Protein AF-0000000082827577 (afdb_homodimer)

Secondary structure (DSSP, 8-state):
---EEEEEEEEEEE-TTSPBP---S-EEEEEEESS-HHHHHHHHHHHTSS-HHHHHHHHHHHHHHHHHHHHTTTSHHHHTTHHHHHHHHHHHHHHHHHH--/---EEEEEEEEEEE-TTSPBP---S-EEEEEEESS-HHHHHHHHHHHTSS-HHHHHHHHHHHHHHHHHHHHTTTSHHHHTTHHHHHHHHHHHHHHHHHH--

Structure (mmCIF, N/CA/C/O backbone):
data_AF-0000000082827577-model_v1
#
loop_
_entity.id
_entity.type
_entity.pdbx_description
1 polymer 'Uncharacterized protein'
#
loop_
_atom_site.group_PDB
_atom_site.id
_atom_site.type_symbol
_atom_site.label_atom_id
_atom_site.label_alt_id
_atom_site.label_comp_id
_atom_site.label_asym_id
_atom_site.label_entity_id
_atom_site.label_seq_id
_atom_site.pdbx_PDB_ins_code
_atom_site.Cartn_x
_atom_site.Cartn_y
_atom_site.Cartn_z
_atom_site.occupancy
_atom_site.B_iso_or_equiv
_atom_site.auth_seq_id
_atom_site.auth_comp_id
_atom_site.auth_asym_id
_atom_site.auth_atom_id
_atom_site.pdbx_PDB_model_num
ATOM 1 N N . MET A 1 1 ? -17.953 -10.852 -2.082 1 63.84 1 MET A N 1
ATOM 2 C CA . MET A 1 1 ? -16.859 -11.734 -2.498 1 63.84 1 MET A CA 1
ATOM 3 C C . MET A 1 1 ? -16 -12.125 -1.308 1 63.84 1 MET A C 1
ATOM 5 O O . MET A 1 1 ? -15.906 -11.383 -0.329 1 63.84 1 MET A O 1
ATOM 9 N N . LYS A 1 2 ? -15.516 -13.422 -1.347 1 89.12 2 LYS A N 1
ATOM 10 C CA . LYS A 1 2 ? -14.688 -13.938 -0.259 1 89.12 2 LYS A CA 1
ATOM 11 C C . LYS A 1 2 ? -13.305 -13.289 -0.262 1 89.12 2 LYS A C 1
ATOM 13 O O . LYS A 1 2 ? -12.734 -13.039 -1.326 1 89.12 2 LYS A O 1
ATOM 18 N N . GLN A 1 3 ? -12.836 -12.867 0.85 1 96.5 3 GLN A N 1
ATOM 19 C CA . GLN A 1 3 ? -11.555 -12.172 0.931 1 96.5 3 GLN A CA 1
ATOM 20 C C . GLN A 1 3 ? -10.609 -12.867 1.899 1 96.5 3 GLN A C 1
ATOM 22 O O . GLN A 1 3 ? -11.047 -13.461 2.893 1 96.5 3 GLN A O 1
ATOM 27 N N . HIS A 1 4 ? -9.266 -12.867 1.489 1 98.56 4 HIS A N 1
ATOM 28 C CA . HIS A 1 4 ? -8.242 -13.07 2.51 1 98.56 4 HIS A CA 1
ATOM 29 C C . HIS A 1 4 ? -8.25 -11.945 3.539 1 98.56 4 HIS A C 1
ATOM 31 O O . HIS A 1 4 ? -8.547 -10.797 3.203 1 98.56 4 HIS A O 1
ATOM 37 N N . GLN A 1 5 ? -7.938 -12.281 4.766 1 98.69 5 GLN A N 1
ATOM 38 C CA . GLN A 1 5 ? -7.887 -11.289 5.84 1 98.69 5 GLN A CA 1
ATOM 39 C C . GLN A 1 5 ? -6.465 -11.117 6.359 1 98.69 5 GLN A C 1
ATOM 41 O O . GLN A 1 5 ? -5.723 -12.094 6.496 1 98.69 5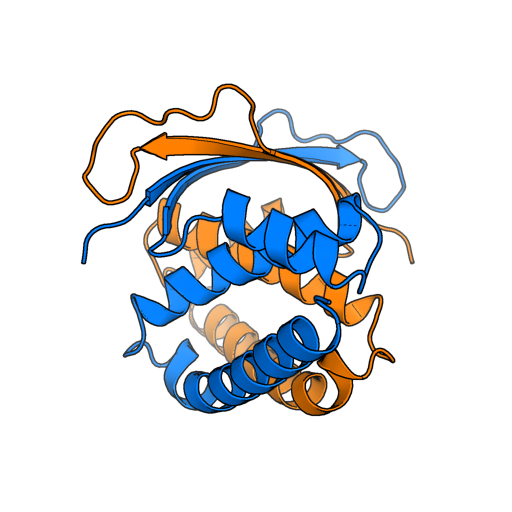 GLN A O 1
ATOM 46 N N . TYR A 1 6 ? -6.16 -9.852 6.664 1 98.88 6 TYR A N 1
ATOM 47 C CA . TYR A 1 6 ? -4.797 -9.531 7.07 1 98.88 6 TYR A CA 1
ATOM 48 C C . TYR A 1 6 ? -4.793 -8.578 8.266 1 98.88 6 TYR A C 1
ATOM 50 O O . TYR A 1 6 ? -5.727 -7.789 8.438 1 98.88 6 TYR A O 1
ATOM 58 N N . HIS A 1 7 ? -3.779 -8.688 9.07 1 98.88 7 HIS A N 1
ATOM 59 C CA . HIS A 1 7 ? -3.373 -7.668 10.031 1 98.88 7 HIS A CA 1
ATOM 60 C C . HIS A 1 7 ? -2.072 -6.996 9.602 1 98.88 7 HIS A C 1
ATOM 62 O O . HIS A 1 7 ? -1.068 -7.672 9.367 1 98.88 7 HIS A O 1
ATOM 68 N N . VAL A 1 8 ? -2.076 -5.672 9.461 1 98.94 8 VAL A N 1
ATOM 69 C CA . VAL A 1 8 ? -0.921 -4.922 8.984 1 98.94 8 VAL A CA 1
ATOM 70 C C . VAL A 1 8 ? -0.433 -3.967 10.07 1 98.94 8 VAL A C 1
ATOM 72 O O . VAL A 1 8 ? -1.238 -3.312 10.734 1 98.94 8 VAL A O 1
ATOM 75 N N . THR A 1 9 ? 0.839 -3.92 10.242 1 98.88 9 THR A N 1
ATOM 76 C CA . THR A 1 9 ? 1.444 -2.957 11.156 1 98.88 9 THR A CA 1
ATOM 77 C C . THR A 1 9 ? 2.543 -2.164 10.461 1 98.88 9 THR A C 1
ATOM 79 O O . THR A 1 9 ? 3.299 -2.715 9.656 1 98.88 9 THR A O 1
ATOM 82 N N . VAL A 1 10 ? 2.557 -0.891 10.742 1 98.94 10 VAL A N 1
ATOM 83 C CA . VAL A 1 10 ? 3.59 0.011 10.25 1 98.94 10 VAL A CA 1
ATOM 84 C C . VAL A 1 10 ? 4.266 0.716 11.422 1 98.94 10 VAL A C 1
ATOM 86 O O . VAL A 1 10 ? 3.615 1.442 12.18 1 98.94 10 VAL A O 1
ATOM 89 N N . GLN A 1 11 ? 5.527 0.465 11.531 1 98.88 11 GLN A N 1
ATOM 90 C CA . GLN A 1 11 ? 6.312 1.124 12.57 1 98.88 11 GLN A CA 1
ATOM 91 C C . GLN A 1 11 ? 7.195 2.219 11.984 1 98.88 11 GLN A C 1
ATOM 93 O O . GLN A 1 11 ? 7.992 1.963 11.078 1 98.88 11 GLN A O 1
ATOM 98 N N . HIS A 1 12 ? 6.98 3.406 12.484 1 98.88 12 HIS A N 1
ATOM 99 C CA . HIS A 1 12 ? 7.875 4.508 12.133 1 98.88 12 HIS A CA 1
ATOM 100 C C . HIS A 1 12 ? 9.203 4.395 12.875 1 98.88 12 HIS A C 1
ATOM 102 O O . HIS A 1 12 ? 9.227 4.352 14.109 1 98.88 12 HIS A O 1
ATOM 108 N N . LEU A 1 13 ? 10.289 4.328 12.18 1 98.62 13 LEU A N 1
ATOM 109 C CA . LEU A 1 13 ? 11.586 4.066 12.805 1 98.62 13 LEU A CA 1
ATOM 110 C C . LEU A 1 13 ? 12.406 5.344 12.906 1 98.62 13 LEU A C 1
ATOM 112 O O . LEU A 1 13 ? 12.977 5.633 13.969 1 98.62 13 LEU A O 1
ATOM 116 N N . LYS A 1 14 ? 12.531 6.062 11.781 1 98.44 14 LYS A N 1
ATOM 117 C CA . LYS A 1 14 ? 13.312 7.297 11.711 1 98.44 14 LYS A CA 1
ATOM 118 C C . LYS A 1 14 ? 12.57 8.367 10.914 1 98.44 14 LYS A C 1
ATOM 120 O O . LYS A 1 14 ? 11.836 8.055 9.977 1 98.44 14 LYS A O 1
ATOM 125 N N . ASP A 1 15 ? 12.844 9.617 11.281 1 97.94 15 ASP A N 1
ATOM 126 C CA . ASP A 1 15 ? 12.242 10.703 10.516 1 97.94 15 ASP A CA 1
ATOM 127 C C . ASP A 1 15 ? 13.117 11.078 9.312 1 97.94 15 ASP A C 1
ATOM 129 O O . ASP A 1 15 ? 14.117 10.414 9.039 1 97.94 15 ASP A O 1
ATOM 133 N N . ALA A 1 16 ? 12.703 12.023 8.586 1 95.75 16 ALA A N 1
ATOM 134 C CA . ALA A 1 16 ? 13.359 12.383 7.324 1 95.75 16 ALA A CA 1
ATOM 135 C C . ALA A 1 16 ? 14.789 12.859 7.566 1 95.75 16 ALA A C 1
ATOM 137 O O . ALA A 1 16 ? 15.609 12.859 6.645 1 95.75 16 ALA A O 1
ATOM 138 N N . LYS A 1 17 ? 15.094 13.273 8.781 1 96.19 17 LYS A N 1
ATOM 139 C CA . LYS A 1 17 ? 16.438 13.734 9.117 1 96.19 17 LYS A CA 1
ATOM 140 C C . LYS A 1 17 ? 17.312 12.578 9.617 1 96.19 17 LYS A C 1
ATOM 142 O O . LYS A 1 17 ? 18.469 12.781 9.977 1 96.19 17 LYS A O 1
ATOM 147 N N . GLY A 1 18 ? 16.719 11.469 9.664 1 95.69 18 GLY A N 1
ATOM 148 C CA . GLY A 1 18 ? 17.469 10.312 10.125 1 95.69 18 GLY A CA 1
ATOM 149 C C . GLY A 1 18 ? 17.438 10.133 11.633 1 95.69 18 GLY A C 1
ATOM 150 O O . GLY A 1 18 ? 18.125 9.266 12.172 1 95.69 18 GLY A O 1
ATOM 151 N N . GLU A 1 19 ? 16.719 10.945 12.219 1 97.69 19 GLU A N 1
ATOM 152 C CA . GLU A 1 19 ? 16.609 10.852 13.672 1 97.69 19 GLU A CA 1
ATOM 153 C C . GLU A 1 19 ? 15.578 9.789 14.07 1 97.69 19 GLU A C 1
ATOM 155 O O . GLU A 1 19 ? 14.617 9.547 13.344 1 97.69 19 GLU A O 1
ATOM 160 N N . VAL A 1 20 ? 15.812 9.273 15.281 1 97.5 20 VAL A N 1
ATOM 161 C CA . VAL A 1 20 ? 14.922 8.242 15.797 1 97.5 20 VAL A CA 1
ATOM 162 C C . VAL A 1 20 ? 13.492 8.789 15.875 1 97.5 20 VAL A C 1
ATOM 164 O O . VAL A 1 20 ? 13.281 9.93 16.281 1 97.5 20 VAL A O 1
ATOM 167 N N . SER A 1 21 ? 12.602 7.922 15.609 1 98.12 21 SER A N 1
ATOM 168 C CA . SER A 1 21 ? 11.188 8.281 15.578 1 98.12 21 SER A CA 1
ATOM 169 C C . SER A 1 21 ? 10.703 8.758 16.938 1 98.12 21 SER A C 1
ATOM 171 O O . SER A 1 21 ? 11.086 8.188 17.969 1 98.12 21 SER A O 1
ATOM 173 N N . THR A 1 22 ? 9.789 9.648 16.875 1 97 22 THR A N 1
ATOM 174 C CA . THR A 1 22 ? 9.148 10.086 18.109 1 97 22 THR A CA 1
ATOM 175 C C . THR A 1 22 ? 7.801 9.391 18.297 1 97 22 THR A C 1
ATOM 177 O O . THR A 1 22 ? 7.16 9.531 19.344 1 97 22 THR A O 1
ATOM 180 N N . TYR A 1 23 ? 7.324 8.734 17.281 1 97.94 23 TYR A N 1
ATOM 181 C CA . TYR A 1 23 ? 6.09 7.973 17.422 1 97.94 23 TYR A CA 1
ATOM 182 C C . TYR A 1 23 ? 6.266 6.84 18.422 1 97.94 23 TYR A C 1
ATOM 184 O O . TYR A 1 23 ? 7.242 6.09 18.359 1 97.94 23 TYR A O 1
ATOM 192 N N . THR A 1 24 ? 5.328 6.656 19.266 1 96.12 24 THR A N 1
ATOM 193 C CA . THR A 1 24 ? 5.418 5.629 20.297 1 96.12 24 THR A CA 1
ATOM 194 C C . THR A 1 24 ? 4.555 4.422 19.938 1 96.12 24 THR A C 1
ATOM 196 O O . THR A 1 24 ? 4.758 3.326 20.453 1 96.12 24 THR A O 1
ATOM 199 N N . GLU A 1 25 ? 3.529 4.68 19.094 1 97.31 25 GLU A N 1
ATOM 200 C CA . GLU A 1 25 ? 2.633 3.602 18.688 1 97.31 25 GLU A CA 1
ATOM 201 C C . GLU A 1 25 ? 2.811 3.266 17.203 1 97.31 25 GLU A C 1
ATOM 203 O O . GLU A 1 25 ? 3.215 4.121 16.422 1 97.31 25 GLU A O 1
ATOM 208 N N . ARG A 1 26 ? 2.566 2.074 16.984 1 98.19 26 ARG A N 1
ATOM 209 C CA . ARG A 1 26 ? 2.52 1.656 15.586 1 98.19 26 ARG A CA 1
ATOM 210 C C . ARG A 1 26 ? 1.157 1.952 14.969 1 98.19 26 ARG A C 1
ATOM 212 O O . ARG A 1 26 ? 0.146 1.989 15.672 1 98.19 26 ARG A O 1
ATOM 219 N N . LEU A 1 27 ? 1.226 2.195 13.68 1 98.69 27 LEU A N 1
ATOM 220 C CA . LEU A 1 27 ? -0.014 2.129 12.914 1 98.69 27 LEU A CA 1
ATOM 221 C C . LEU A 1 27 ? -0.427 0.681 12.68 1 98.69 27 LEU A C 1
ATOM 223 O O . LEU A 1 27 ? 0.398 -0.148 12.289 1 98.69 27 LEU A O 1
ATOM 227 N N . GLU A 1 28 ? -1.596 0.316 12.938 1 98.69 28 GLU A N 1
ATOM 228 C CA . GLU A 1 28 ? -2.076 -1.051 12.758 1 98.69 28 GLU A CA 1
ATOM 229 C C . GLU A 1 28 ? -3.514 -1.069 12.25 1 98.69 28 GLU A C 1
ATOM 231 O O . GLU A 1 28 ? -4.324 -0.223 12.633 1 98.69 28 GLU A O 1
ATOM 236 N N . PHE A 1 29 ? -3.848 -2.008 11.414 1 98.94 29 PHE A N 1
ATOM 237 C CA . PHE A 1 29 ? -5.207 -2.127 10.906 1 98.94 29 PHE A CA 1
ATOM 238 C C . PHE A 1 29 ? -5.453 -3.521 10.336 1 98.94 29 PHE A C 1
ATOM 240 O O . PHE A 1 29 ? -4.508 -4.262 10.07 1 98.94 29 PHE A O 1
ATOM 247 N N . TYR A 1 30 ? -6.711 -3.85 10.266 1 98.81 30 TYR A N 1
ATOM 248 C CA . TYR A 1 30 ? -7.176 -5.066 9.609 1 98.81 30 TYR A CA 1
ATOM 249 C C . TYR A 1 30 ? -7.762 -4.75 8.234 1 98.81 30 TYR A C 1
ATOM 251 O O . TYR A 1 30 ? -8.438 -3.736 8.055 1 98.81 30 TYR A O 1
ATOM 259 N N . THR A 1 31 ? -7.488 -5.668 7.312 1 98.69 31 THR A N 1
ATOM 260 C CA . THR A 1 31 ? -7.973 -5.406 5.961 1 98.69 31 THR A CA 1
ATOM 261 C C . THR A 1 31 ? -8.195 -6.711 5.203 1 98.69 31 THR A C 1
ATOM 263 O O . THR A 1 31 ? -7.645 -7.75 5.57 1 98.69 31 THR A O 1
ATOM 266 N N . GLY A 1 32 ? -9.047 -6.617 4.23 1 98.19 32 GLY A N 1
ATOM 267 C CA . GLY A 1 32 ? -9.289 -7.738 3.34 1 98.19 32 GLY A CA 1
ATOM 268 C C . GLY A 1 32 ? -8.766 -7.512 1.936 1 98.19 32 GLY A C 1
ATOM 269 O O . GLY A 1 32 ? -8.555 -6.367 1.523 1 98.19 32 GLY A O 1
ATOM 270 N N . ASN A 1 33 ? -8.508 -8.609 1.276 1 98.5 33 ASN A N 1
ATOM 271 C CA . ASN A 1 33 ? -8.102 -8.578 -0.126 1 98.5 33 ASN A CA 1
ATOM 272 C C . ASN A 1 33 ? -8.547 -9.836 -0.865 1 98.5 33 ASN A C 1
ATOM 274 O O .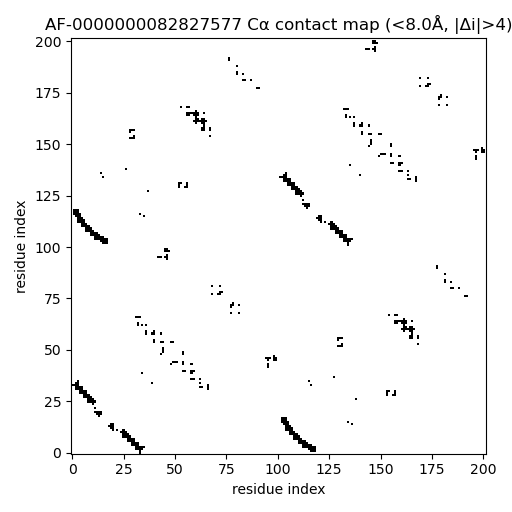 ASN A 1 33 ? -8.414 -10.953 -0.347 1 98.5 33 ASN A O 1
ATOM 278 N N . HIS A 1 34 ? -8.945 -9.648 -2.059 1 97.19 34 HIS A N 1
ATOM 279 C CA . HIS A 1 34 ? -9.375 -10.789 -2.861 1 97.19 34 HIS A CA 1
ATOM 280 C C . HIS A 1 34 ? -8.188 -11.633 -3.301 1 97.19 34 HIS A C 1
ATOM 282 O O . HIS A 1 34 ? -8.328 -12.844 -3.52 1 97.19 34 HIS A O 1
ATOM 288 N N . ASP A 1 35 ? -7.117 -11 -3.465 1 97.56 35 ASP A N 1
ATOM 289 C CA . ASP A 1 35 ? -5.891 -11.719 -3.809 1 97.56 35 ASP A CA 1
ATOM 290 C C . ASP A 1 35 ? -5.129 -12.133 -2.553 1 97.56 35 ASP A C 1
ATOM 292 O O . ASP A 1 35 ? -5.27 -11.508 -1.498 1 97.56 35 ASP A O 1
ATOM 296 N N . ASP A 1 36 ? -4.453 -13.281 -2.723 1 98.44 36 ASP A N 1
ATOM 297 C CA . ASP A 1 36 ? -3.445 -13.625 -1.725 1 98.44 36 ASP A CA 1
ATOM 298 C C . ASP A 1 36 ? -2.199 -12.758 -1.876 1 98.44 36 ASP A C 1
ATOM 300 O O . ASP A 1 36 ? -1.377 -12.992 -2.766 1 9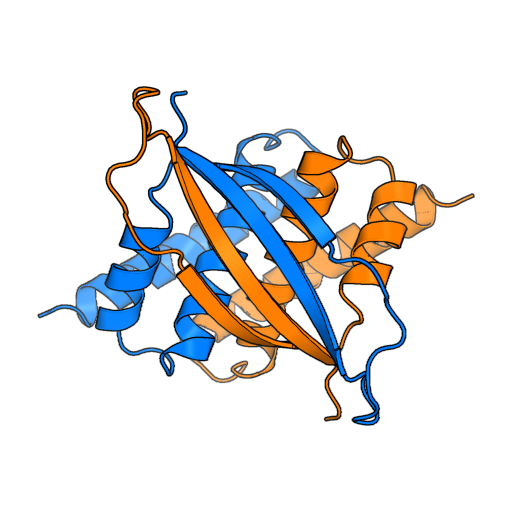8.44 36 ASP A O 1
ATOM 304 N N . ILE A 1 37 ? -2.012 -11.812 -0.982 1 98.75 37 ILE A N 1
ATOM 305 C CA . ILE A 1 37 ? -0.936 -10.836 -1.098 1 98.75 37 ILE A CA 1
ATOM 306 C C . ILE A 1 37 ? 0.414 -11.547 -1.056 1 98.75 37 ILE A C 1
ATOM 308 O O . ILE A 1 37 ? 1.354 -11.148 -1.747 1 98.75 37 ILE A O 1
ATOM 312 N N . PHE A 1 38 ? 0.561 -12.57 -0.275 1 98.75 38 PHE A N 1
ATOM 313 C CA . PHE A 1 38 ? 1.811 -13.312 -0.183 1 98.75 38 PHE A CA 1
ATOM 314 C C . PHE A 1 38 ? 2.164 -13.945 -1.524 1 98.75 38 PHE A C 1
ATOM 316 O O . PHE A 1 38 ? 3.324 -13.914 -1.944 1 98.75 38 PHE A O 1
ATOM 323 N N . GLU A 1 39 ? 1.177 -14.508 -2.154 1 98.06 39 GLU A N 1
ATOM 324 C CA . GLU A 1 39 ? 1.416 -15.094 -3.471 1 98.06 39 GLU A CA 1
ATOM 325 C C . GLU A 1 39 ? 1.783 -14.023 -4.492 1 98.06 39 GLU A C 1
ATOM 327 O O . GLU A 1 39 ? 2.619 -14.25 -5.367 1 98.06 39 GLU A O 1
ATOM 332 N N . ILE A 1 40 ? 1.106 -12.867 -4.387 1 98.31 40 ILE A N 1
ATOM 333 C CA . ILE A 1 40 ? 1.394 -11.766 -5.297 1 98.31 40 ILE A CA 1
ATOM 334 C C . ILE A 1 40 ? 2.844 -11.32 -5.125 1 98.31 40 ILE A C 1
ATOM 336 O O . ILE A 1 40 ? 3.541 -11.055 -6.105 1 98.31 40 ILE A O 1
ATOM 340 N N . VAL A 1 41 ? 3.312 -11.234 -3.877 1 98.56 41 VAL A N 1
ATOM 341 C CA . VAL A 1 41 ? 4.695 -10.852 -3.607 1 98.56 41 VAL A CA 1
ATOM 342 C C . VAL A 1 41 ? 5.645 -11.844 -4.27 1 98.56 41 VAL A C 1
ATOM 344 O O . VAL A 1 41 ? 6.605 -11.445 -4.934 1 98.56 41 VAL A O 1
ATOM 347 N N . GLU A 1 42 ? 5.363 -13.148 -4.125 1 97.38 42 GLU A N 1
ATOM 348 C CA . GLU A 1 42 ? 6.227 -14.172 -4.707 1 97.38 42 GLU A CA 1
ATOM 349 C C . GLU A 1 42 ? 6.242 -14.086 -6.23 1 97.38 42 GLU A C 1
ATOM 351 O O . GLU A 1 42 ? 7.293 -14.219 -6.855 1 97.38 42 GLU A O 1
ATOM 356 N N . LYS A 1 43 ? 5.102 -13.883 -6.793 1 97.06 43 LYS A N 1
ATOM 357 C CA . LYS A 1 43 ? 5.008 -13.742 -8.242 1 97.06 43 LYS A CA 1
ATOM 358 C C . LYS A 1 43 ? 5.836 -12.555 -8.734 1 97.06 43 LYS A C 1
ATOM 360 O O . LYS A 1 43 ? 6.547 -12.664 -9.734 1 97.06 43 LYS A O 1
ATOM 365 N N . LEU A 1 44 ? 5.789 -11.469 -8.047 1 97.56 44 LEU A N 1
ATOM 366 C CA . LEU A 1 44 ? 6.5 -10.273 -8.477 1 97.56 44 LEU A CA 1
ATOM 367 C C . LEU A 1 44 ? 7.996 -10.398 -8.203 1 97.56 44 LEU A C 1
ATOM 369 O O . LEU A 1 44 ? 8.812 -9.844 -8.938 1 97.56 44 LEU A O 1
ATOM 373 N N . LYS A 1 45 ? 8.312 -11.141 -7.141 1 96.81 45 LYS A N 1
ATOM 374 C CA . LYS A 1 45 ? 9.727 -11.43 -6.906 1 96.81 45 LYS A CA 1
ATOM 375 C C . LYS A 1 45 ? 10.336 -12.18 -8.086 1 96.81 45 LYS A C 1
ATOM 377 O O . LYS A 1 45 ? 11.477 -11.914 -8.477 1 96.81 45 LYS A O 1
ATOM 382 N N . ASN A 1 46 ? 9.586 -13.023 -8.625 1 95.12 46 ASN A N 1
ATOM 383 C CA . ASN A 1 46 ? 10.07 -13.836 -9.734 1 95.12 46 ASN A CA 1
ATOM 384 C C . ASN A 1 46 ? 10.258 -13.016 -11 1 95.12 46 ASN A C 1
ATOM 386 O O . ASN A 1 46 ? 11.07 -13.352 -11.859 1 95.12 46 ASN A O 1
ATOM 390 N N . ALA A 1 47 ? 9.523 -11.922 -11.117 1 94.06 47 ALA A N 1
ATOM 391 C CA . ALA A 1 47 ? 9.641 -11.031 -12.273 1 94.06 47 ALA A CA 1
ATOM 392 C C . ALA A 1 47 ? 10.914 -10.195 -12.188 1 94.06 47 ALA A C 1
ATOM 394 O O . ALA A 1 47 ? 11.352 -9.609 -13.188 1 94.06 47 ALA A O 1
ATOM 395 N N . GLU A 1 48 ? 11.5 -10.008 -11.023 1 94.31 48 GLU A N 1
ATOM 396 C CA . GLU A 1 48 ? 12.805 -9.391 -10.773 1 94.31 48 GLU A CA 1
ATOM 397 C C . GLU A 1 48 ? 12.836 -7.949 -11.266 1 94.31 48 GLU A C 1
ATOM 399 O O . GLU A 1 48 ? 13.828 -7.516 -11.859 1 94.31 48 GLU A O 1
ATOM 404 N N . PHE A 1 49 ? 11.734 -7.285 -11.023 1 94.75 49 PHE A N 1
ATOM 405 C CA . PHE A 1 49 ? 11.703 -5.859 -11.328 1 94.75 49 PHE A CA 1
ATOM 406 C C . PHE A 1 49 ? 12.578 -5.074 -10.367 1 94.75 49 PHE A C 1
ATOM 408 O O . PHE A 1 49 ? 13.25 -4.121 -10.758 1 94.75 49 PHE A O 1
ATOM 415 N N . PHE A 1 50 ? 12.469 -5.48 -9.109 1 97 50 PHE A N 1
ATOM 416 C CA . PHE A 1 50 ? 13.117 -4.75 -8.023 1 97 50 PHE A CA 1
ATOM 417 C C . PHE A 1 50 ? 13.781 -5.707 -7.039 1 97 50 PHE A C 1
ATOM 419 O O . PHE A 1 50 ? 13.609 -6.926 -7.145 1 97 50 PHE A O 1
ATOM 426 N N . ASP A 1 51 ? 14.586 -5.117 -6.145 1 97.62 51 ASP A N 1
ATOM 427 C CA . ASP A 1 51 ? 15.133 -5.953 -5.082 1 97.62 51 ASP A CA 1
ATOM 428 C C . ASP A 1 51 ? 14.039 -6.445 -4.145 1 97.62 51 ASP A C 1
ATOM 430 O O . ASP A 1 51 ? 12.883 -6.016 -4.246 1 97.62 51 ASP A O 1
ATOM 434 N N . ASP A 1 52 ? 14.344 -7.27 -3.236 1 98.19 52 ASP A N 1
ATOM 435 C CA . ASP A 1 52 ? 13.383 -7.984 -2.4 1 98.19 52 ASP A CA 1
ATOM 436 C C . ASP A 1 52 ? 12.539 -7.012 -1.575 1 98.19 52 ASP A C 1
ATOM 438 O O . ASP A 1 52 ? 11.312 -7.07 -1.603 1 98.19 52 ASP A O 1
ATOM 442 N N . GLN A 1 53 ? 13.164 -6.047 -0.835 1 98.44 53 GLN A N 1
ATOM 443 C CA . GLN A 1 53 ? 12.438 -5.102 0.012 1 98.44 53 GLN A CA 1
ATOM 444 C C . GLN A 1 53 ? 11.523 -4.211 -0.818 1 98.44 53 GLN A C 1
ATOM 446 O O . GLN A 1 53 ? 10.367 -3.986 -0.449 1 98.44 53 GLN A O 1
ATOM 451 N N . THR A 1 54 ? 12.039 -3.783 -1.929 1 98.56 54 THR A N 1
ATOM 452 C CA . THR A 1 54 ? 11.266 -2.918 -2.811 1 98.56 54 THR A CA 1
ATOM 453 C C . THR A 1 54 ? 10.086 -3.674 -3.414 1 98.56 54 THR A C 1
ATOM 455 O O . THR A 1 54 ? 8.984 -3.127 -3.529 1 98.56 54 THR A O 1
ATOM 458 N N . THR A 1 55 ? 10.328 -4.918 -3.789 1 98.69 55 THR A N 1
ATOM 459 C CA . THR A 1 55 ? 9.258 -5.734 -4.355 1 98.69 55 THR A CA 1
ATOM 460 C C . THR A 1 55 ? 8.125 -5.926 -3.346 1 98.69 55 THR A C 1
ATOM 462 O O . THR A 1 55 ? 6.953 -5.801 -3.689 1 98.69 55 THR A O 1
ATOM 465 N N . LYS A 1 56 ? 8.484 -6.184 -2.135 1 98.88 56 LYS A N 1
ATOM 466 C CA . LYS A 1 56 ? 7.477 -6.348 -1.091 1 98.88 56 LYS A CA 1
ATOM 467 C C . LYS A 1 56 ? 6.695 -5.055 -0.875 1 98.88 56 LYS A C 1
ATOM 469 O O . LYS A 1 56 ? 5.465 -5.074 -0.8 1 98.88 56 LYS A O 1
ATOM 474 N N . SER A 1 57 ? 7.453 -3.961 -0.792 1 98.94 57 SER A N 1
ATOM 475 C CA . SER A 1 57 ? 6.809 -2.664 -0.622 1 98.94 57 SER A CA 1
ATOM 476 C C . SER A 1 57 ? 5.84 -2.373 -1.762 1 98.94 57 SER A C 1
ATOM 478 O O . SER A 1 57 ? 4.707 -1.951 -1.527 1 98.94 57 SER A O 1
ATOM 480 N N . PHE A 1 58 ? 6.23 -2.691 -2.951 1 98.81 58 PHE A N 1
ATOM 481 C CA . PHE A 1 58 ? 5.434 -2.447 -4.145 1 98.81 58 PHE A CA 1
ATOM 482 C C . PHE A 1 58 ? 4.18 -3.314 -4.148 1 98.81 58 PHE A C 1
ATOM 484 O O . PHE A 1 58 ? 3.07 -2.811 -4.324 1 98.81 58 PHE A O 1
ATOM 491 N N . ALA A 1 59 ? 4.336 -4.586 -3.945 1 98.81 59 ALA A N 1
ATOM 492 C CA . ALA A 1 59 ? 3.24 -5.547 -4.023 1 98.81 59 ALA A CA 1
ATOM 493 C C . ALA A 1 59 ? 2.207 -5.289 -2.928 1 98.81 59 ALA A C 1
ATOM 495 O O . ALA A 1 59 ? 1.005 -5.238 -3.199 1 98.81 59 ALA A O 1
ATOM 496 N N . VAL A 1 60 ? 2.707 -5.098 -1.733 1 98.94 60 VAL A N 1
ATOM 497 C CA . VAL A 1 60 ? 1.809 -4.844 -0.612 1 98.94 60 VAL A CA 1
ATOM 498 C C . VAL A 1 60 ? 1.07 -3.523 -0.831 1 98.94 60 VAL A C 1
ATOM 500 O O . VAL A 1 60 ? -0.152 -3.457 -0.684 1 98.94 60 VAL A O 1
ATOM 503 N N . GLY A 1 61 ? 1.826 -2.473 -1.173 1 98.94 61 GLY A N 1
ATOM 504 C CA . GLY A 1 61 ? 1.207 -1.186 -1.446 1 98.94 61 GLY A CA 1
ATOM 505 C C . GLY A 1 61 ? 0.146 -1.251 -2.527 1 98.94 61 GLY A C 1
ATOM 506 O O . GLY A 1 61 ? -0.959 -0.734 -2.352 1 98.94 61 GLY A O 1
ATOM 507 N N . LEU A 1 62 ? 0.498 -1.897 -3.604 1 98.75 62 LEU A N 1
ATOM 508 C CA . LEU A 1 62 ? -0.398 -2.045 -4.746 1 98.75 62 LEU A CA 1
ATOM 509 C C . LEU A 1 62 ? -1.699 -2.723 -4.328 1 98.75 62 LEU A C 1
ATOM 511 O O . LEU A 1 62 ? -2.787 -2.244 -4.66 1 98.75 62 LEU A O 1
ATOM 515 N N . LYS A 1 63 ? -1.686 -3.746 -3.604 1 98.88 63 LYS A N 1
ATOM 516 C CA . LYS A 1 63 ? -2.879 -4.539 -3.322 1 98.88 63 LYS A CA 1
ATOM 517 C C . LYS A 1 63 ? -3.736 -3.881 -2.246 1 98.88 63 LYS A C 1
ATOM 519 O O . LYS A 1 63 ? -4.965 -3.973 -2.283 1 98.88 63 LYS A O 1
ATOM 524 N N . LEU A 1 64 ? -3.029 -3.225 -1.259 1 98.81 64 LEU A N 1
ATOM 525 C CA . LEU A 1 64 ? -3.799 -2.479 -0.27 1 98.81 64 LEU A CA 1
ATOM 526 C C . LEU A 1 64 ? -4.582 -1.347 -0.928 1 98.81 64 LEU A C 1
ATOM 528 O O . LEU A 1 64 ? -5.789 -1.213 -0.715 1 98.81 64 LEU A O 1
ATOM 532 N N . PHE A 1 65 ? -3.939 -0.61 -1.747 1 98.44 65 PHE A N 1
ATOM 533 C CA . PHE A 1 65 ? -4.508 0.552 -2.42 1 98.44 65 PHE A CA 1
ATOM 534 C C . PHE A 1 65 ? -5.578 0.128 -3.418 1 98.44 65 PHE A C 1
ATOM 536 O O . PHE A 1 65 ? -6.688 0.67 -3.416 1 98.44 65 PHE A O 1
ATOM 543 N N . SER A 1 66 ? -5.309 -0.846 -4.23 1 98.25 66 SER A N 1
ATOM 544 C CA . SER A 1 66 ? -6.227 -1.21 -5.309 1 98.25 66 SER A CA 1
ATOM 545 C C . SER A 1 66 ? -7.469 -1.907 -4.766 1 98.25 66 SER A C 1
ATOM 547 O O . SER A 1 66 ? -8.555 -1.786 -5.336 1 98.25 66 SER A O 1
ATOM 549 N N . GLU A 1 67 ? -7.352 -2.627 -3.643 1 98.25 67 GLU A N 1
ATOM 550 C CA . GLU A 1 67 ? -8.523 -3.256 -3.039 1 98.25 67 GLU A CA 1
ATOM 551 C C . GLU A 1 67 ? -9.539 -2.213 -2.588 1 98.25 67 GLU A C 1
ATOM 553 O O . GLU A 1 67 ? -10.742 -2.381 -2.793 1 98.25 67 GLU A O 1
ATOM 558 N N . VAL A 1 68 ? -9.031 -1.132 -1.923 1 98.25 68 VAL A N 1
ATOM 559 C CA . VAL A 1 68 ? -9.922 -0.064 -1.483 1 98.25 68 VAL A CA 1
ATOM 560 C C . VAL A 1 68 ? -10.633 0.546 -2.689 1 98.25 68 VAL A C 1
ATOM 562 O O . VAL A 1 68 ? -11.836 0.802 -2.645 1 98.25 68 VAL A O 1
ATOM 565 N N . MET A 1 69 ? -9.922 0.714 -3.729 1 97.38 69 MET A N 1
ATOM 566 C CA . MET A 1 69 ? -10.5 1.263 -4.949 1 97.38 69 MET A CA 1
ATOM 567 C C . MET A 1 69 ? -11.562 0.323 -5.52 1 97.38 69 MET A C 1
ATOM 569 O O . MET A 1 69 ? -12.648 0.763 -5.891 1 97.38 69 MET A O 1
ATOM 573 N N . LEU A 1 70 ? -11.242 -0.969 -5.566 1 96.06 70 LEU A N 1
ATOM 574 C CA . LEU A 1 70 ? -12.164 -1.956 -6.117 1 96.06 70 LEU A CA 1
ATOM 575 C C . LEU A 1 70 ? -13.43 -2.041 -5.277 1 96.06 70 LEU A C 1
ATOM 577 O O . LEU A 1 70 ? -14.531 -2.205 -5.816 1 96.06 70 LEU A O 1
ATOM 581 N N . GLU A 1 71 ? -13.32 -1.903 -4.02 1 96.06 71 GLU A N 1
ATOM 582 C CA . GLU A 1 71 ? -14.469 -2.006 -3.123 1 96.06 71 GLU A CA 1
ATOM 583 C C . GLU A 1 71 ? -15.266 -0.707 -3.096 1 96.06 71 GLU A C 1
ATOM 585 O O . GLU A 1 71 ? -16.359 -0.652 -2.52 1 96.06 71 GLU A O 1
ATOM 590 N N . ASN A 1 72 ? -14.695 0.305 -3.617 1 96.38 72 ASN A N 1
ATOM 591 C CA . ASN A 1 72 ? -15.328 1.619 -3.635 1 96.38 72 ASN A CA 1
ATOM 592 C C . ASN A 1 72 ? -15.32 2.229 -5.035 1 96.38 72 ASN A C 1
ATOM 594 O O . ASN A 1 72 ? -15.023 3.412 -5.195 1 96.38 72 ASN A O 1
ATOM 598 N N . ARG A 1 73 ? -15.547 1.401 -5.988 1 92.94 73 ARG A N 1
ATOM 599 C CA . ARG A 1 73 ? -15.391 1.769 -7.391 1 92.94 73 ARG A CA 1
ATOM 600 C C . ARG A 1 73 ? -16.328 2.912 -7.766 1 92.94 73 ARG A C 1
ATOM 602 O O . ARG A 1 73 ? -16.062 3.652 -8.719 1 92.94 73 ARG A O 1
ATOM 609 N N . ASP A 1 74 ? -17.422 3.148 -7.023 1 93.62 74 ASP A N 1
ATOM 610 C CA . ASP A 1 74 ? -18.406 4.184 -7.344 1 93.62 74 ASP A CA 1
ATOM 611 C C . ASP A 1 74 ? -18.047 5.508 -6.672 1 93.62 74 ASP A C 1
ATOM 613 O O . ASP A 1 74 ? -18.688 6.527 -6.914 1 93.62 74 ASP A O 1
ATOM 617 N N . HIS A 1 75 ? -17.094 5.453 -5.832 1 94.44 75 HIS A N 1
ATOM 618 C CA . HIS A 1 75 ? -16.656 6.703 -5.219 1 94.44 75 HIS A CA 1
ATOM 619 C C . HIS A 1 75 ? -16.078 7.656 -6.266 1 94.44 75 HIS A C 1
ATOM 621 O O . HIS A 1 75 ? -15.266 7.258 -7.094 1 94.44 75 HIS A O 1
ATOM 627 N N . PRO A 1 76 ? -16.422 8.93 -6.195 1 93.81 76 PRO A N 1
ATOM 628 C CA . PRO A 1 76 ? -15.992 9.898 -7.207 1 93.81 76 PRO A CA 1
ATOM 629 C C . PRO A 1 76 ? -14.469 9.992 -7.312 1 93.81 76 PRO A C 1
ATOM 631 O O . PRO A 1 76 ? -13.938 10.266 -8.391 1 93.81 76 PRO A O 1
ATOM 634 N N . LEU A 1 77 ? -13.867 9.688 -6.27 1 95.12 77 LEU A N 1
ATOM 635 C CA . LEU A 1 77 ? -12.414 9.75 -6.215 1 95.12 77 LEU A CA 1
ATOM 636 C C . LEU A 1 77 ? -11.789 8.797 -7.23 1 95.12 77 LEU A C 1
ATOM 638 O O . LEU A 1 77 ? -10.727 9.078 -7.781 1 95.12 77 LEU A O 1
ATOM 642 N N . PHE A 1 78 ? -12.445 7.707 -7.504 1 97.44 78 PHE A N 1
ATOM 643 C CA . PHE A 1 78 ? -11.789 6.645 -8.258 1 97.44 78 PHE A CA 1
ATOM 644 C C . PHE A 1 78 ? -12.344 6.57 -9.68 1 97.44 78 PHE A C 1
ATOM 646 O O . PHE A 1 78 ? -11.766 5.906 -10.539 1 97.44 78 PHE A O 1
ATOM 653 N N . GLN A 1 79 ? -13.383 7.223 -9.969 1 93.38 79 GLN A N 1
ATOM 654 C CA . GLN A 1 79 ? -14.156 7.031 -11.195 1 93.38 79 GLN A CA 1
ATOM 655 C C . GLN A 1 79 ? -13.281 7.254 -12.43 1 93.38 79 GLN A C 1
ATOM 657 O O . GLN A 1 79 ? -13.258 6.418 -13.336 1 93.38 79 GLN A O 1
ATOM 662 N N . GLU A 1 80 ? -12.578 8.344 -12.469 1 93.31 80 GLU A N 1
ATOM 663 C CA . GLU A 1 80 ? -11.75 8.656 -13.633 1 93.31 80 GLU A CA 1
ATOM 664 C C . GLU A 1 80 ? -10.445 7.871 -13.609 1 93.31 80 GLU A C 1
ATOM 666 O O . GLU A 1 80 ? -9.766 7.754 -14.625 1 93.31 80 GLU A O 1
ATOM 671 N N . PHE A 1 81 ? -10.117 7.332 -12.516 1 97.56 81 PHE A N 1
ATOM 672 C CA . PHE A 1 81 ? -8.805 6.719 -12.328 1 97.56 81 PHE A CA 1
ATOM 673 C C . PHE A 1 81 ? -8.859 5.227 -12.641 1 97.56 81 PHE A C 1
ATOM 675 O O . PHE A 1 81 ? -7.859 4.641 -13.055 1 97.56 81 PHE A O 1
ATOM 682 N N . LEU A 1 82 ? -9.977 4.629 -12.516 1 97.31 82 LEU A N 1
ATOM 683 C CA . LEU A 1 82 ? -10.141 3.182 -12.617 1 97.31 82 LEU A CA 1
ATOM 684 C C . LEU A 1 82 ? -9.672 2.674 -13.969 1 97.31 82 LEU A C 1
ATOM 686 O O . LEU A 1 82 ? -8.883 1.727 -14.047 1 97.31 82 LEU A O 1
ATOM 690 N N . PRO A 1 83 ? -10.078 3.34 -15.039 1 96.62 83 PRO A N 1
ATOM 691 C CA . PRO A 1 83 ? -9.617 2.846 -16.344 1 96.62 83 PRO A CA 1
ATOM 692 C C . PRO A 1 83 ? -8.102 2.969 -16.516 1 96.62 83 PRO A C 1
ATOM 694 O O . PRO A 1 83 ? -7.477 2.109 -17.141 1 96.62 83 PRO A O 1
ATOM 697 N N . GLN A 1 84 ? -7.555 4.031 -16.062 1 97.56 84 GLN A N 1
ATOM 698 C CA . GLN A 1 84 ? -6.109 4.223 -16.141 1 97.56 84 GLN A CA 1
ATOM 699 C C . GLN A 1 84 ? -5.375 3.174 -15.305 1 97.56 84 GLN A C 1
ATOM 701 O O . GLN A 1 84 ? -4.355 2.637 -15.742 1 97.56 84 GLN A O 1
ATOM 706 N N . PHE A 1 85 ? -5.887 2.887 -14.141 1 98.25 85 PHE A N 1
ATOM 707 C CA . PHE A 1 85 ? -5.293 1.861 -13.289 1 98.25 85 PHE A CA 1
ATOM 708 C C . PHE A 1 85 ? -5.414 0.485 -13.93 1 98.25 85 PHE A C 1
ATOM 710 O O . PHE A 1 85 ? -4.5 -0.335 -13.828 1 98.25 85 PHE A O 1
ATOM 717 N N . GLY A 1 86 ? -6.52 0.282 -14.547 1 97.88 86 GLY A N 1
ATOM 718 C CA . GLY A 1 86 ? -6.695 -0.958 -15.281 1 97.88 86 GLY A CA 1
ATOM 719 C C . GLY A 1 86 ? -5.641 -1.163 -16.359 1 97.88 86 GLY A C 1
ATOM 720 O O . GLY A 1 86 ? -5.117 -2.268 -16.516 1 97.88 86 GLY A O 1
ATOM 721 N N . GLN A 1 87 ? -5.371 -0.134 -17.078 1 97.25 87 GLN A N 1
ATOM 722 C CA . GLN A 1 87 ? -4.336 -0.213 -18.094 1 97.25 87 GLN A CA 1
ATOM 723 C C . GLN A 1 87 ? -2.971 -0.506 -17.484 1 97.25 87 GLN A C 1
ATOM 725 O O . GLN A 1 87 ? -2.188 -1.285 -18.031 1 97.25 87 GLN A O 1
ATOM 730 N N . PHE A 1 88 ? -2.672 0.088 -16.422 1 97.94 88 PHE A N 1
ATOM 731 C CA . PHE A 1 88 ? -1.427 -0.173 -15.703 1 97.94 88 PHE A CA 1
ATOM 732 C C . PHE A 1 88 ? -1.338 -1.637 -15.289 1 97.94 88 PHE A C 1
ATOM 734 O O . PHE A 1 88 ? -0.293 -2.271 -15.453 1 97.94 88 PHE A O 1
ATOM 741 N N . MET A 1 89 ? -2.428 -2.168 -14.75 1 97.69 89 MET A N 1
ATOM 742 C CA . MET A 1 89 ? -2.439 -3.561 -14.312 1 97.69 89 MET A CA 1
ATOM 743 C C . MET A 1 89 ? -2.227 -4.504 -15.492 1 97.69 89 MET A C 1
ATOM 745 O O . MET A 1 89 ? -1.522 -5.512 -15.367 1 97.69 89 MET A O 1
ATOM 749 N N . LYS A 1 90 ? -2.846 -4.16 -16.562 1 96.88 90 LYS A N 1
ATOM 750 C CA . LYS A 1 90 ? -2.65 -4.969 -17.766 1 96.88 90 LYS A CA 1
ATOM 751 C C . LYS A 1 90 ? -1.18 -5.004 -18.172 1 96.88 90 LYS A C 1
ATOM 753 O O . LYS A 1 90 ? -0.644 -6.066 -18.484 1 96.88 90 LYS A O 1
ATOM 758 N N . ASN A 1 91 ? -0.602 -3.883 -18.172 1 96.06 91 ASN A N 1
ATOM 759 C CA . ASN A 1 91 ? 0.818 -3.787 -18.5 1 96.06 91 ASN A CA 1
ATOM 760 C C . ASN A 1 91 ? 1.672 -4.574 -17.516 1 96.06 91 ASN A C 1
ATOM 762 O O . ASN A 1 91 ? 2.605 -5.273 -17.906 1 96.06 91 ASN A O 1
ATOM 766 N N . LEU A 1 92 ? 1.429 -4.445 -16.266 1 97 92 LEU A N 1
ATOM 767 C CA . LEU A 1 92 ? 2.166 -5.16 -15.227 1 97 92 LEU A CA 1
ATOM 768 C C . LEU A 1 92 ? 2.074 -6.668 -15.438 1 97 92 LEU A C 1
ATOM 770 O O . LEU A 1 92 ? 3.09 -7.363 -15.414 1 97 92 LEU A O 1
ATOM 774 N N . LYS A 1 93 ? 0.864 -7.121 -15.594 1 96.25 93 LYS A N 1
ATOM 775 C CA . LYS A 1 93 ? 0.655 -8.555 -15.781 1 96.25 93 LYS A CA 1
ATOM 776 C C . LYS A 1 93 ? 1.389 -9.055 -17.016 1 96.25 93 LYS A C 1
ATOM 778 O O . LYS A 1 93 ? 1.936 -10.164 -17.016 1 96.25 93 LYS A O 1
ATOM 783 N N . GLN A 1 94 ? 1.409 -8.258 -18.016 1 94.12 94 GLN A N 1
ATOM 784 C CA . GLN A 1 94 ? 2.111 -8.625 -19.234 1 94.12 94 GLN A CA 1
ATOM 785 C C . GLN A 1 94 ? 3.613 -8.75 -18.984 1 94.12 94 GLN A C 1
ATOM 787 O O . GLN A 1 94 ? 4.254 -9.672 -19.5 1 94.12 94 GLN A O 1
ATOM 792 N N . GLN A 1 95 ? 4.098 -7.891 -18.281 1 92 95 GLN A N 1
ATOM 793 C CA . GLN A 1 95 ? 5.527 -7.906 -18 1 92 95 GLN A CA 1
ATOM 794 C C . GLN A 1 95 ? 5.898 -9.07 -17.094 1 92 95 GLN A C 1
ATOM 796 O O . GLN A 1 95 ? 6.98 -9.648 -17.219 1 92 95 GLN A O 1
ATOM 801 N N . VAL A 1 96 ? 5.109 -9.336 -16.109 1 93 96 VAL A N 1
ATOM 802 C CA . VAL A 1 96 ? 5.352 -10.453 -15.203 1 93 96 VAL A CA 1
ATOM 803 C C . VAL A 1 96 ? 5.359 -11.758 -15.984 1 93 96 VAL A C 1
ATOM 805 O O . VAL A 1 96 ? 6.195 -12.633 -15.742 1 93 96 VAL A O 1
ATOM 808 N N . LYS A 1 97 ? 4.488 -11.93 -16.906 1 87.56 97 LYS A N 1
ATOM 809 C CA . LYS A 1 97 ? 4.406 -13.141 -17.734 1 87.56 97 LYS A CA 1
ATOM 810 C C . LYS A 1 97 ? 5.637 -13.289 -18.609 1 87.56 97 LYS A C 1
ATOM 812 O O . LYS A 1 97 ? 6.105 -14.406 -18.859 1 87.56 97 LYS A O 1
ATOM 817 N N . THR A 1 98 ? 6.105 -12.211 -19.062 1 81.81 98 THR A N 1
ATOM 818 C CA . THR A 1 98 ? 7.254 -12.258 -19.969 1 81.81 98 THR A CA 1
ATOM 819 C C . THR A 1 98 ? 8.531 -12.586 -19.188 1 81.81 98 THR A C 1
ATOM 821 O O . THR A 1 98 ? 9.492 -13.109 -19.766 1 81.81 98 THR A O 1
ATOM 824 N N . GLN A 1 99 ? 8.594 -12.242 -17.953 1 70.5 99 GLN A N 1
ATOM 825 C CA . GLN A 1 99 ? 9.797 -12.461 -17.172 1 70.5 99 GLN A CA 1
ATOM 826 C C . GLN A 1 99 ? 9.789 -13.844 -16.516 1 70.5 99 GLN A C 1
ATOM 828 O O . GLN A 1 99 ? 10.844 -14.391 -16.203 1 70.5 99 GLN A O 1
ATOM 833 N N . SER A 1 100 ? 8.609 -14.406 -16.156 1 60.06 100 SER A N 1
ATOM 834 C CA . SER A 1 100 ? 8.547 -15.734 -15.555 1 60.06 100 SER A CA 1
ATOM 835 C C . SER A 1 100 ? 8.836 -16.828 -16.578 1 60.06 100 SER A C 1
ATOM 837 O O . SER A 1 100 ? 8.25 -16.828 -17.672 1 60.06 100 SER A O 1
ATOM 839 N N . PRO A 1 101 ? 9.93 -17.625 -16.484 1 53.69 101 PRO A N 1
ATOM 840 C CA . PRO A 1 101 ? 10.227 -18.688 -17.453 1 53.69 101 PRO A CA 1
ATOM 841 C C . PRO A 1 101 ? 9.086 -19.688 -17.609 1 53.69 101 PRO A C 1
ATOM 843 O O . PRO A 1 101 ? 8.281 -19.859 -16.688 1 53.69 101 PRO A O 1
ATOM 846 N N . MET B 1 1 ? 17.312 12.055 -1.654 1 64.31 1 MET B N 1
ATOM 847 C CA . MET B 1 1 ? 16.344 12.75 -0.811 1 64.31 1 MET B CA 1
ATOM 848 C C . MET B 1 1 ? 16.188 12.031 0.527 1 64.31 1 MET B C 1
ATOM 850 O O . MET B 1 1 ? 16.391 10.82 0.62 1 64.31 1 MET B O 1
ATOM 854 N N . LYS B 1 2 ? 15.992 12.836 1.611 1 89.06 2 LYS B N 1
ATOM 855 C CA . LYS B 1 2 ? 15.836 12.289 2.955 1 89.06 2 LYS B CA 1
ATOM 856 C C . LYS B 1 2 ? 14.5 11.57 3.109 1 89.06 2 LYS B C 1
ATOM 858 O O . LYS B 1 2 ? 13.484 12.023 2.578 1 89.06 2 LYS B O 1
ATOM 863 N N . GLN B 1 3 ? 14.492 10.422 3.648 1 96.44 3 GLN B N 1
ATOM 864 C CA . GLN B 1 3 ? 13.273 9.633 3.762 1 96.44 3 GLN B CA 1
ATOM 865 C C . GLN B 1 3 ? 13 9.242 5.211 1 96.44 3 GLN B C 1
ATOM 867 O O . GLN B 1 3 ? 13.938 9.031 5.988 1 96.44 3 GLN B O 1
ATOM 872 N N . HIS B 1 4 ? 11.648 9.266 5.57 1 98.56 4 HIS B N 1
ATOM 873 C CA . HIS B 1 4 ? 11.242 8.492 6.734 1 98.56 4 HIS B CA 1
ATOM 874 C C . HIS B 1 4 ? 11.477 7 6.52 1 98.56 4 HIS B C 1
ATOM 876 O O . HIS B 1 4 ? 11.352 6.504 5.395 1 98.56 4 HIS B O 1
ATOM 882 N N . GLN B 1 5 ? 11.805 6.309 7.578 1 98.69 5 GLN B N 1
ATOM 883 C CA . GLN B 1 5 ? 12.031 4.871 7.508 1 98.69 5 GLN B CA 1
ATOM 884 C C . GLN B 1 5 ? 10.977 4.102 8.297 1 98.69 5 GLN B C 1
ATOM 886 O O . GLN B 1 5 ? 10.586 4.527 9.391 1 98.69 5 GLN B O 1
ATOM 891 N N . TYR B 1 6 ? 10.602 2.961 7.711 1 98.88 6 TYR B N 1
ATOM 892 C CA . TYR B 1 6 ? 9.523 2.184 8.305 1 98.88 6 TYR B CA 1
ATOM 893 C C . TYR B 1 6 ? 9.859 0.698 8.312 1 98.88 6 TYR B C 1
ATOM 895 O O . TYR B 1 6 ? 10.594 0.218 7.445 1 98.88 6 TYR B O 1
ATOM 903 N N . HIS B 1 7 ? 9.352 0.01 9.297 1 98.88 7 HIS B N 1
ATOM 904 C CA . HIS B 1 7 ? 9.211 -1.442 9.289 1 98.88 7 HIS B CA 1
ATOM 905 C C . HIS B 1 7 ? 7.75 -1.855 9.148 1 98.88 7 HIS B C 1
ATOM 907 O O . HIS B 1 7 ? 6.898 -1.418 9.93 1 98.88 7 HIS B O 1
ATOM 913 N N . VAL B 1 8 ? 7.43 -2.682 8.141 1 98.94 8 VAL B N 1
ATOM 914 C CA . VAL B 1 8 ? 6.059 -3.084 7.852 1 98.94 8 VAL B CA 1
ATOM 915 C C . VAL B 1 8 ? 5.922 -4.598 8.008 1 98.94 8 VAL B C 1
ATOM 917 O O . VAL B 1 8 ? 6.789 -5.355 7.566 1 98.94 8 VAL B O 1
ATOM 920 N N . THR B 1 9 ? 4.871 -5 8.641 1 98.88 9 THR B N 1
ATOM 921 C CA . THR B 1 9 ? 4.551 -6.422 8.734 1 98.88 9 THR B CA 1
ATOM 922 C C . THR B 1 9 ? 3.123 -6.688 8.266 1 98.88 9 THR B C 1
ATOM 924 O O . THR B 1 9 ? 2.219 -5.895 8.531 1 98.88 9 THR B O 1
ATOM 927 N N . VAL B 1 10 ? 2.98 -7.766 7.543 1 98.94 10 VAL B N 1
ATOM 928 C CA . VAL B 1 10 ? 1.678 -8.242 7.082 1 98.94 10 VAL B CA 1
ATOM 929 C C . VAL B 1 10 ? 1.461 -9.68 7.543 1 98.94 10 VAL B C 1
ATOM 931 O O . VAL B 1 10 ? 2.219 -10.578 7.172 1 98.94 10 VAL B O 1
ATOM 934 N N . GLN B 1 11 ? 0.461 -9.82 8.344 1 98.88 11 GLN B N 1
ATOM 935 C CA . GLN B 1 11 ? 0.096 -11.148 8.805 1 98.88 11 GLN B CA 1
ATOM 936 C C . GLN B 1 11 ? -1.153 -11.664 8.094 1 98.88 11 GLN B C 1
ATOM 938 O O . GLN B 1 11 ? -2.195 -11 8.102 1 98.88 11 GLN B O 1
ATOM 943 N N . HIS B 1 12 ? -0.979 -12.805 7.441 1 98.88 12 HIS B N 1
ATOM 944 C CA . HIS B 1 12 ? -2.131 -13.484 6.863 1 98.88 12 HIS B CA 1
ATOM 945 C C . HIS B 1 12 ? -2.951 -14.188 7.941 1 98.88 12 HIS B C 1
ATOM 947 O O . HIS B 1 12 ? -2.43 -15.039 8.664 1 98.88 12 HIS B O 1
ATOM 953 N N . LEU B 1 13 ? -4.203 -13.859 8.078 1 98.62 13 LEU B N 1
ATOM 954 C CA . LEU B 1 13 ? -5.008 -14.367 9.18 1 98.62 13 LEU B CA 1
ATOM 955 C C . LEU B 1 13 ? -5.941 -15.477 8.703 1 98.62 13 LEU B C 1
ATOM 957 O O . LEU B 1 13 ? -6.031 -16.531 9.336 1 98.62 13 LEU B O 1
ATOM 961 N 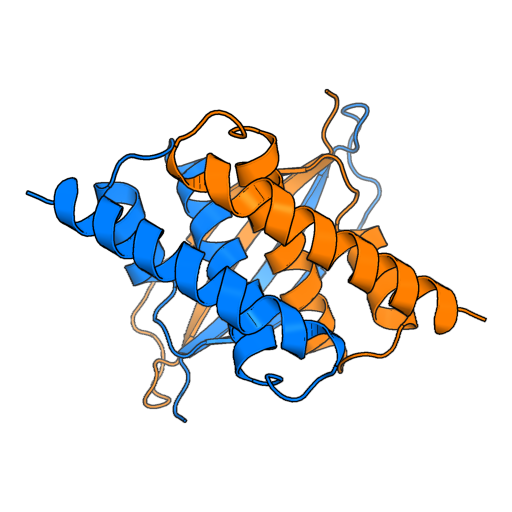N . LYS B 1 14 ? -6.691 -15.195 7.625 1 98.44 14 LYS B N 1
ATOM 962 C CA . LYS B 1 14 ? -7.648 -16.141 7.062 1 98.44 14 LYS B CA 1
ATOM 963 C C . LYS B 1 14 ? -7.562 -16.172 5.539 1 98.44 14 LYS B C 1
ATOM 965 O O . LYS B 1 14 ? -7.273 -15.156 4.91 1 98.44 14 LYS B O 1
ATOM 970 N N . ASP B 1 15 ? -7.895 -17.344 4.988 1 97.88 15 ASP B N 1
ATOM 971 C CA . ASP B 1 15 ? -7.914 -17.438 3.533 1 97.88 15 ASP B CA 1
ATOM 972 C C . ASP B 1 15 ? -9.273 -17.031 2.975 1 97.88 15 ASP B C 1
ATOM 974 O O . ASP B 1 15 ? -10.141 -16.578 3.721 1 97.88 15 ASP B O 1
ATOM 978 N N . ALA B 1 16 ? -9.414 -17.078 1.717 1 95.81 16 ALA B N 1
ATOM 979 C CA . ALA B 1 16 ? -10.609 -16.578 1.044 1 95.81 16 ALA B CA 1
ATOM 980 C C . ALA B 1 16 ? -11.852 -17.344 1.469 1 95.81 16 ALA B C 1
ATOM 982 O O . ALA B 1 16 ? -12.977 -16.859 1.308 1 95.81 16 ALA B O 1
ATOM 983 N N . LYS B 1 17 ? -11.68 -18.547 1.998 1 96.19 17 LYS B N 1
ATOM 984 C CA . LYS B 1 17 ? -12.805 -19.359 2.453 1 96.19 17 LYS B CA 1
ATOM 985 C C . LYS B 1 17 ? -13.117 -19.094 3.922 1 96.19 17 LYS B C 1
ATOM 987 O O . LYS B 1 17 ? -14.016 -19.703 4.492 1 96.19 17 LYS B O 1
ATOM 992 N N . GLY B 1 18 ? -12.359 -18.25 4.469 1 95.75 18 GLY B N 1
ATOM 993 C CA . GLY B 1 18 ? -12.586 -17.922 5.863 1 95.75 18 GLY B CA 1
ATOM 994 C C . GLY B 1 18 ? -11.867 -18.844 6.824 1 95.75 18 GLY B C 1
ATOM 995 O O . GLY B 1 18 ? -12.07 -18.766 8.039 1 95.75 18 GLY B O 1
ATOM 996 N N . GLU B 1 19 ? -11.141 -19.672 6.273 1 97.69 19 GLU B N 1
ATOM 997 C CA . GLU B 1 19 ? -10.391 -20.594 7.109 1 97.69 19 GLU B CA 1
ATOM 998 C C . GLU B 1 19 ? -9.102 -19.969 7.625 1 97.69 19 GLU B C 1
ATOM 1000 O O . GLU B 1 19 ? -8.523 -19.094 6.965 1 97.69 19 GLU B O 1
ATOM 1005 N N . VAL B 1 20 ? -8.672 -20.5 8.773 1 97.5 20 VAL B N 1
ATOM 1006 C CA . VAL B 1 20 ? -7.453 -19.984 9.398 1 97.5 20 VAL B CA 1
ATOM 1007 C C . VAL B 1 20 ? -6.277 -20.125 8.438 1 97.5 20 VAL B C 1
ATOM 1009 O O . VAL B 1 20 ? -6.141 -21.156 7.773 1 97.5 20 VAL B O 1
ATOM 1012 N N . SER B 1 21 ? -5.453 -19.172 8.492 1 98.12 21 SER B N 1
ATOM 1013 C CA . SER B 1 21 ? -4.297 -19.125 7.602 1 98.12 21 SER B CA 1
ATOM 1014 C C . SER B 1 21 ? -3.367 -20.312 7.84 1 98.12 21 SER B C 1
ATOM 1016 O O . SER B 1 21 ? -3.143 -20.719 8.984 1 98.12 21 SER B O 1
ATOM 1018 N N . THR B 1 22 ? -2.762 -20.703 6.777 1 97.06 22 THR B N 1
ATOM 1019 C CA . THR B 1 22 ? -1.744 -21.75 6.891 1 97.06 22 THR B CA 1
ATOM 1020 C C . THR B 1 22 ? -0.346 -21.141 6.895 1 97.06 22 THR B C 1
ATOM 1022 O O . THR B 1 22 ? 0.644 -21.844 7.113 1 97.06 22 THR B O 1
ATOM 1025 N N . TYR B 1 23 ? -0.239 -19.891 6.562 1 97.94 23 TYR B N 1
ATOM 1026 C CA . TYR B 1 23 ? 1.057 -19.219 6.637 1 97.94 23 TYR B CA 1
ATOM 1027 C C . TYR B 1 23 ? 1.566 -19.172 8.07 1 97.94 23 TYR B C 1
ATOM 1029 O O . TYR B 1 23 ? 0.828 -18.812 8.992 1 97.94 23 TYR B O 1
ATOM 1037 N N . THR B 1 24 ? 2.783 -19.453 8.266 1 96.06 24 THR B N 1
ATOM 1038 C CA . THR B 1 24 ? 3.357 -19.484 9.609 1 96.06 24 THR B CA 1
ATOM 1039 C C . THR B 1 24 ? 4.188 -18.234 9.875 1 96.06 24 THR B C 1
ATOM 1041 O O . THR B 1 24 ? 4.449 -17.891 11.023 1 96.06 24 THR B O 1
ATOM 1044 N N . GLU B 1 25 ? 4.676 -17.609 8.766 1 97.38 25 GLU B N 1
ATOM 1045 C CA . GLU B 1 25 ? 5.496 -16.422 8.898 1 97.38 25 GLU B CA 1
ATOM 1046 C C . GLU B 1 25 ? 4.762 -15.18 8.375 1 97.38 25 GLU B C 1
ATOM 1048 O O . GLU B 1 25 ? 3.904 -15.289 7.492 1 97.38 25 GLU B O 1
ATOM 1053 N N . ARG B 1 26 ? 5.105 -14.156 8.977 1 98.25 26 ARG B N 1
ATOM 1054 C CA . ARG B 1 26 ? 4.617 -12.883 8.453 1 98.25 26 ARG B CA 1
ATOM 1055 C C . ARG B 1 26 ? 5.492 -12.383 7.309 1 98.25 26 ARG B C 1
ATOM 1057 O O . ARG B 1 26 ? 6.684 -12.703 7.246 1 98.25 26 ARG B O 1
ATOM 1064 N N . LEU B 1 27 ? 4.82 -11.664 6.449 1 98.69 27 LEU B N 1
ATOM 1065 C CA . LEU B 1 27 ? 5.59 -10.844 5.523 1 98.69 27 LEU B CA 1
ATOM 1066 C C . LEU B 1 27 ? 6.133 -9.602 6.223 1 98.69 27 LEU B C 1
ATOM 1068 O O . LEU B 1 27 ? 5.402 -8.922 6.949 1 98.69 27 LEU B O 1
ATOM 1072 N N . GLU B 1 28 ? 7.352 -9.289 6.117 1 98.69 28 GLU B N 1
ATOM 1073 C CA . GLU B 1 28 ? 7.961 -8.133 6.766 1 98.69 28 GLU B CA 1
ATOM 1074 C C . GLU B 1 28 ? 9 -7.484 5.859 1 98.69 28 GLU B C 1
ATOM 1076 O O . GLU B 1 28 ? 9.711 -8.172 5.121 1 98.69 28 GLU B O 1
ATOM 1081 N N . PHE B 1 29 ? 9.109 -6.191 5.895 1 98.94 29 PHE B N 1
ATOM 1082 C CA . PHE B 1 29 ? 10.102 -5.488 5.098 1 98.94 29 PHE B CA 1
ATOM 1083 C C . PHE B 1 29 ? 10.344 -4.086 5.648 1 98.94 29 PHE B C 1
ATOM 1085 O O . PHE B 1 29 ? 9.547 -3.578 6.438 1 98.94 29 PHE B O 1
ATOM 1092 N N . TYR B 1 30 ? 11.477 -3.564 5.285 1 98.81 30 TYR B N 1
ATOM 1093 C CA . TYR B 1 30 ? 11.844 -2.178 5.562 1 98.81 30 TYR B CA 1
ATOM 1094 C C . TYR B 1 30 ? 11.688 -1.313 4.32 1 98.81 30 TYR B C 1
ATOM 1096 O O . TYR B 1 30 ? 11.992 -1.753 3.209 1 98.81 30 TYR B O 1
ATOM 1104 N N . THR B 1 31 ? 11.219 -0.093 4.555 1 98.69 31 THR B N 1
ATOM 1105 C CA . THR B 1 31 ? 11 0.771 3.402 1 98.69 31 THR B CA 1
ATOM 1106 C C . THR B 1 31 ? 11.117 2.24 3.797 1 98.69 31 THR B C 1
ATOM 1108 O O . THR B 1 31 ? 11 2.586 4.973 1 98.69 31 THR B O 1
ATOM 1111 N N . GLY B 1 32 ? 11.422 3.031 2.812 1 98.19 32 GLY B N 1
ATOM 1112 C CA . GLY B 1 32 ? 11.469 4.473 2.998 1 98.19 32 GLY B CA 1
ATOM 1113 C C . GLY B 1 32 ? 10.344 5.199 2.275 1 98.19 32 GLY B C 1
ATOM 1114 O O . GLY B 1 32 ? 9.758 4.664 1.331 1 98.19 32 GLY B O 1
ATOM 1115 N N . ASN B 1 33 ? 10.047 6.359 2.781 1 98.5 33 ASN B N 1
ATOM 1116 C CA . ASN B 1 33 ? 9.07 7.242 2.148 1 98.5 33 ASN B CA 1
ATOM 1117 C C . ASN B 1 33 ? 9.391 8.711 2.422 1 98.5 33 ASN B C 1
ATOM 1119 O O . ASN B 1 33 ? 9.711 9.078 3.551 1 98.5 33 ASN B O 1
ATOM 1123 N N . HIS B 1 34 ? 9.164 9.5 1.449 1 97.12 34 HIS B N 1
ATOM 1124 C CA . HIS B 1 34 ? 9.414 10.93 1.608 1 97.12 34 HIS B CA 1
ATOM 1125 C C . HIS B 1 34 ? 8.344 11.586 2.473 1 97.12 34 HIS B C 1
ATOM 1127 O O . HIS B 1 34 ? 8.609 12.594 3.139 1 97.12 34 HIS B O 1
ATOM 1133 N N . ASP B 1 35 ? 7.211 11.047 2.404 1 97.56 35 ASP B N 1
ATOM 1134 C CA . ASP B 1 35 ? 6.121 11.531 3.248 1 97.56 35 ASP B CA 1
ATOM 1135 C C . ASP B 1 35 ? 6.086 10.781 4.578 1 97.56 35 ASP B C 1
ATOM 1137 O O . ASP B 1 35 ? 6.547 9.641 4.668 1 97.56 35 ASP B O 1
ATOM 1141 N N . ASP B 1 36 ? 5.668 11.547 5.586 1 98.44 36 ASP B N 1
ATOM 1142 C CA . ASP B 1 36 ? 5.293 10.883 6.828 1 98.44 36 ASP B CA 1
ATOM 1143 C C . ASP B 1 36 ? 3.961 10.148 6.68 1 98.44 36 ASP B C 1
ATOM 1145 O O . ASP B 1 36 ? 2.898 10.773 6.703 1 98.44 36 ASP B O 1
ATOM 1149 N N . ILE B 1 37 ? 4.008 8.844 6.605 1 98.75 37 ILE B N 1
ATOM 1150 C CA . ILE B 1 37 ? 2.82 8.039 6.328 1 98.75 37 ILE B CA 1
ATOM 1151 C C . ILE B 1 37 ? 1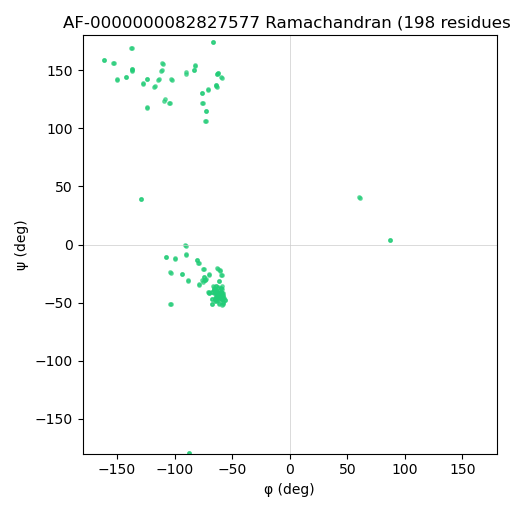.795 8.234 7.441 1 98.75 37 ILE B C 1
ATOM 1153 O O . ILE B 1 37 ? 0.588 8.266 7.188 1 98.75 37 ILE B O 1
ATOM 1157 N N . PHE B 1 38 ? 2.209 8.367 8.664 1 98.75 38 PHE B N 1
ATOM 1158 C CA . PHE B 1 38 ? 1.3 8.562 9.781 1 98.75 38 PHE B CA 1
ATOM 1159 C C . PHE B 1 38 ? 0.526 9.867 9.633 1 98.75 38 PHE B C 1
ATOM 1161 O O . PHE B 1 38 ? -0.68 9.914 9.883 1 98.75 38 PHE B O 1
ATOM 1168 N N . GLU B 1 39 ? 1.229 10.891 9.234 1 98.06 39 GLU B N 1
ATOM 1169 C CA . GLU B 1 39 ? 0.557 12.164 9.016 1 98.06 39 GLU B CA 1
ATOM 1170 C C . GLU B 1 39 ? -0.427 12.078 7.852 1 98.06 39 GLU B C 1
ATOM 1172 O O . GLU B 1 39 ? -1.5 12.68 7.887 1 98.06 39 GLU B O 1
ATOM 1177 N N . ILE B 1 40 ? -0.02 11.352 6.801 1 98.31 40 ILE B N 1
ATOM 1178 C CA . ILE B 1 40 ? -0.892 11.172 5.645 1 98.31 40 ILE B CA 1
ATOM 1179 C C . ILE B 1 40 ? -2.174 10.461 6.066 1 98.31 40 ILE B C 1
ATOM 1181 O O . ILE B 1 40 ? -3.27 10.828 5.641 1 98.31 40 ILE B O 1
ATOM 1185 N N . VAL B 1 41 ? -2.055 9.438 6.91 1 98.56 41 VAL B N 1
ATOM 1186 C CA . VAL B 1 41 ? -3.223 8.719 7.406 1 98.56 41 VAL B CA 1
ATOM 1187 C C . VAL B 1 41 ? -4.148 9.68 8.148 1 98.56 41 VAL B C 1
ATOM 1189 O O . VAL B 1 41 ? -5.359 9.688 7.918 1 98.56 41 VAL B O 1
ATOM 1192 N N . GLU B 1 42 ? -3.568 10.523 9.031 1 97.38 42 GLU B N 1
ATOM 1193 C CA . GLU B 1 42 ? -4.375 11.469 9.805 1 97.38 42 GLU B CA 1
ATOM 1194 C C . GLU B 1 42 ? -5.078 12.469 8.891 1 97.38 42 GLU B C 1
ATOM 1196 O O . GLU B 1 42 ? -6.25 12.789 9.094 1 97.38 42 GLU B O 1
ATOM 1201 N N . LYS B 1 43 ? -4.371 12.938 7.918 1 97 43 LYS B N 1
ATOM 1202 C CA . LYS B 1 43 ? -4.953 13.875 6.965 1 97 43 LYS B CA 1
ATOM 1203 C C . LYS B 1 43 ? -6.133 13.25 6.223 1 97 43 LYS B C 1
ATOM 1205 O O . LYS B 1 43 ? -7.172 13.883 6.051 1 97 43 LYS B O 1
ATOM 1210 N N . LEU B 1 44 ? -6 12.039 5.832 1 97.56 44 LEU B N 1
ATOM 1211 C CA . LEU B 1 44 ? -7.047 11.367 5.066 1 97.56 44 LEU B CA 1
ATOM 1212 C C . LEU B 1 44 ? -8.211 10.977 5.965 1 97.56 44 LEU B C 1
ATOM 1214 O O . LEU B 1 44 ? -9.367 10.945 5.52 1 97.56 44 LEU B O 1
ATOM 1218 N N . LYS B 1 45 ? -7.883 10.664 7.219 1 96.81 45 LYS B N 1
ATOM 1219 C CA . LYS B 1 45 ? -8.961 10.422 8.172 1 96.81 45 LYS B CA 1
ATOM 1220 C C . LYS B 1 45 ? -9.867 11.648 8.297 1 96.81 45 LYS B C 1
ATOM 1222 O O . LYS B 1 45 ? -11.086 11.508 8.398 1 96.81 45 LYS B O 1
ATOM 1227 N N . ASN B 1 46 ? -9.273 12.75 8.266 1 95.06 46 ASN B N 1
ATOM 1228 C CA . ASN B 1 46 ? -10.023 13.992 8.43 1 95.06 46 ASN B CA 1
ATOM 1229 C C . ASN B 1 46 ? -10.906 14.273 7.215 1 95.06 46 ASN B C 1
ATOM 1231 O O . ASN B 1 46 ? -11.922 14.953 7.332 1 95.06 46 ASN B O 1
ATOM 1235 N N . ALA B 1 47 ? -10.531 13.766 6.062 1 94 47 ALA B N 1
ATOM 1236 C CA . ALA B 1 47 ? -11.32 13.938 4.844 1 94 47 ALA B CA 1
ATOM 1237 C C . ALA B 1 47 ? -12.562 13.055 4.863 1 94 47 ALA B C 1
ATOM 1239 O O . ALA B 1 47 ? -13.5 13.266 4.086 1 94 47 ALA B O 1
ATOM 1240 N N . GLU B 1 48 ? -12.609 12 5.645 1 94.38 48 GLU B N 1
ATOM 1241 C CA . GLU B 1 48 ? -13.758 11.148 5.926 1 94.38 48 GLU B CA 1
ATOM 1242 C C . GLU B 1 48 ? -14.289 10.492 4.652 1 94.38 48 GLU B C 1
ATOM 1244 O O . GLU B 1 48 ? -15.5 10.414 4.449 1 94.38 48 GLU B O 1
ATOM 1249 N N . PHE B 1 49 ? -13.344 10.078 3.838 1 94.75 49 PHE B N 1
ATOM 1250 C CA . PHE B 1 49 ? -13.734 9.328 2.648 1 94.75 49 PHE B CA 1
ATOM 1251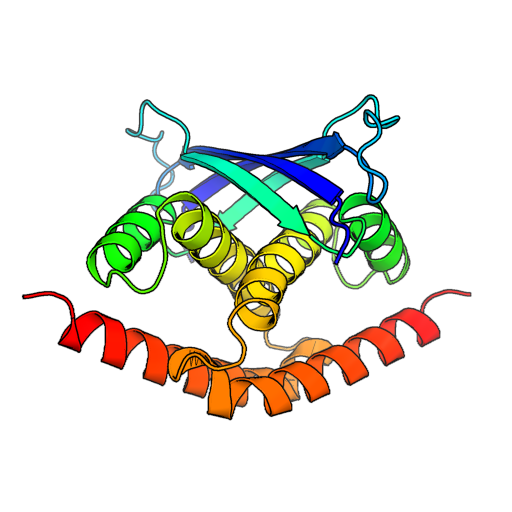 C C . PHE B 1 49 ? -14.227 7.938 3.023 1 94.75 49 PHE B C 1
ATOM 1253 O O . PHE B 1 49 ? -15.172 7.43 2.422 1 94.75 49 PHE B O 1
ATOM 1260 N N . PHE B 1 50 ? -13.516 7.359 3.959 1 97 50 PHE B N 1
ATOM 1261 C CA . PHE B 1 50 ? -13.75 5.973 4.336 1 97 50 PHE B CA 1
ATOM 1262 C C . PHE B 1 50 ? -13.703 5.809 5.852 1 97 50 PHE B C 1
ATOM 1264 O O . PHE B 1 50 ? -13.352 6.746 6.57 1 97 50 PHE B O 1
ATOM 1271 N N . ASP B 1 51 ? -14.133 4.625 6.293 1 97.62 51 ASP B N 1
ATOM 1272 C CA . ASP B 1 51 ? -13.992 4.344 7.715 1 97.62 51 ASP B CA 1
ATOM 1273 C C . ASP B 1 51 ? -12.516 4.238 8.109 1 97.62 51 ASP B C 1
ATOM 1275 O O . ASP B 1 51 ? -11.641 4.238 7.246 1 97.62 51 ASP B O 1
ATOM 1279 N N . ASP B 1 52 ? -12.227 4.102 9.344 1 98.19 52 ASP B N 1
ATOM 1280 C CA . ASP B 1 52 ? -10.883 4.191 9.891 1 98.19 52 ASP B CA 1
ATOM 1281 C C . ASP B 1 52 ? -9.969 3.111 9.312 1 98.19 52 ASP B C 1
ATOM 1283 O O . ASP B 1 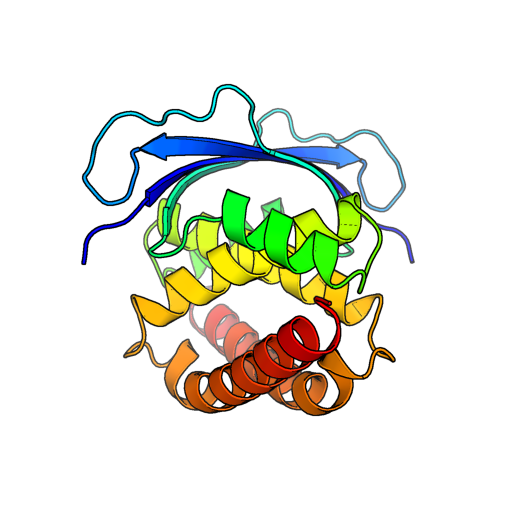52 ? -8.891 3.412 8.797 1 98.19 52 ASP B O 1
ATOM 1287 N N . GLN B 1 53 ? -10.375 1.812 9.32 1 98.44 53 GLN B N 1
ATOM 1288 C CA . GLN B 1 53 ? -9.562 0.711 8.82 1 98.44 53 GLN B CA 1
ATOM 1289 C C . GLN B 1 53 ? -9.297 0.864 7.324 1 98.44 53 GLN B C 1
ATOM 1291 O O . GLN B 1 53 ? -8.164 0.679 6.867 1 98.44 53 GLN B O 1
ATOM 1296 N N . THR B 1 54 ? -10.312 1.25 6.625 1 98.56 54 THR B N 1
ATOM 1297 C CA . THR B 1 54 ? -10.195 1.427 5.18 1 98.56 54 THR B CA 1
ATOM 1298 C C . THR B 1 54 ? -9.273 2.6 4.855 1 98.56 54 THR B C 1
ATOM 1300 O O . THR B 1 54 ? -8.469 2.523 3.924 1 98.56 54 THR B O 1
ATOM 1303 N N . THR B 1 55 ? -9.406 3.67 5.629 1 98.69 55 THR B N 1
ATOM 1304 C CA . THR B 1 55 ? -8.555 4.836 5.414 1 98.69 55 THR B CA 1
ATOM 1305 C C . THR B 1 55 ? -7.086 4.477 5.617 1 98.69 55 THR B C 1
ATOM 1307 O O . THR B 1 55 ? -6.23 4.863 4.82 1 98.69 55 THR B O 1
ATOM 1310 N N . LYS B 1 56 ? -6.812 3.744 6.637 1 98.88 56 LYS B N 1
ATOM 1311 C CA . LYS B 1 56 ? -5.438 3.322 6.895 1 98.88 56 LYS B CA 1
ATOM 1312 C C . LYS B 1 56 ? -4.914 2.439 5.766 1 98.88 56 LYS B C 1
ATOM 1314 O O . LYS B 1 56 ? -3.799 2.641 5.277 1 98.88 56 LYS B O 1
ATOM 1319 N N . SER B 1 57 ? -5.762 1.478 5.375 1 98.94 57 SER B N 1
ATOM 1320 C CA . SER B 1 57 ? -5.379 0.595 4.277 1 98.94 57 SER B CA 1
ATOM 1321 C C . SER B 1 57 ? -5.09 1.387 3.006 1 98.94 57 SER B C 1
ATOM 1323 O O . SER B 1 57 ? -4.078 1.154 2.34 1 98.94 57 SER B O 1
ATOM 1325 N N . PHE B 1 58 ? -5.891 2.365 2.732 1 98.81 58 PHE B N 1
ATOM 1326 C CA . PHE B 1 58 ? -5.77 3.195 1.541 1 98.81 58 PHE B CA 1
ATOM 1327 C C . PHE B 1 58 ? -4.5 4.035 1.596 1 98.81 58 PHE B C 1
ATOM 1329 O O . PHE B 1 58 ? -3.705 4.031 0.654 1 98.81 58 PHE B O 1
ATOM 1336 N N . ALA B 1 59 ? -4.293 4.734 2.672 1 98.81 59 ALA B N 1
ATOM 1337 C CA . ALA B 1 59 ? -3.176 5.66 2.82 1 98.81 59 ALA B CA 1
ATOM 1338 C C . ALA B 1 59 ? -1.842 4.918 2.799 1 98.81 59 ALA B C 1
ATOM 1340 O O . ALA B 1 59 ? -0.917 5.312 2.084 1 98.81 59 ALA B O 1
ATOM 1341 N N . VAL B 1 60 ? -1.792 3.846 3.549 1 98.94 60 VAL B N 1
ATOM 1342 C CA . VAL B 1 60 ? -0.564 3.059 3.604 1 98.94 60 VAL B CA 1
ATOM 1343 C C . VAL B 1 60 ? -0.275 2.453 2.232 1 98.94 60 VAL B C 1
ATOM 1345 O O . VAL B 1 60 ? 0.849 2.543 1.732 1 98.94 60 VAL B O 1
ATOM 1348 N N . GLY B 1 61 ? -1.298 1.831 1.638 1 98.94 61 GLY B N 1
ATOM 1349 C CA . GLY B 1 61 ? -1.13 1.265 0.309 1 98.94 61 GLY B CA 1
ATOM 1350 C C . GLY B 1 61 ? -0.66 2.277 -0.717 1 98.94 61 GLY B C 1
ATOM 1351 O O . GLY B 1 61 ? 0.285 2.02 -1.465 1 98.94 61 GLY B O 1
ATOM 1352 N N . LEU B 1 62 ? -1.313 3.404 -0.714 1 98.75 62 LEU B N 1
ATOM 1353 C CA . LEU B 1 62 ? -0.996 4.484 -1.643 1 98.75 62 LEU B CA 1
ATOM 1354 C C . LEU B 1 62 ? 0.462 4.91 -1.504 1 98.75 62 LEU B C 1
ATOM 1356 O O . LEU B 1 62 ? 1.177 5.023 -2.502 1 98.75 62 LEU B O 1
ATOM 1360 N N . LYS B 1 63 ? 0.973 5.102 -0.362 1 98.81 63 LYS B N 1
ATOM 1361 C CA . LYS B 1 63 ? 2.299 5.68 -0.169 1 98.81 63 LYS B CA 1
ATOM 1362 C C . LYS B 1 63 ? 3.393 4.645 -0.4 1 98.81 63 LYS B C 1
ATOM 1364 O O . LYS B 1 63 ? 4.473 4.973 -0.893 1 98.81 63 LYS B O 1
ATOM 1369 N N . LEU B 1 64 ? 3.064 3.359 -0.016 1 98.81 64 LEU B N 1
ATOM 1370 C CA . LEU B 1 64 ? 4.027 2.307 -0.319 1 98.81 64 LEU B CA 1
ATOM 1371 C C . LEU B 1 64 ? 4.199 2.145 -1.825 1 98.81 64 LEU B C 1
ATOM 1373 O O . LEU B 1 64 ? 5.324 2.135 -2.328 1 98.81 64 LEU B O 1
ATOM 1377 N N . PHE B 1 65 ? 3.137 2.082 -2.518 1 98.31 65 PHE B N 1
ATOM 1378 C CA . PHE B 1 65 ? 3.105 1.871 -3.959 1 98.31 65 PHE B CA 1
ATOM 1379 C C . PHE B 1 65 ? 3.686 3.072 -4.695 1 98.31 65 PHE B C 1
ATOM 1381 O O . PHE B 1 65 ? 4.547 2.918 -5.566 1 98.31 65 PHE B O 1
ATOM 1388 N N . SER B 1 66 ? 3.301 4.262 -4.352 1 98.25 66 SER B N 1
ATOM 1389 C CA . SER B 1 66 ? 3.697 5.449 -5.102 1 98.25 66 SER B CA 1
ATOM 1390 C C . SER B 1 66 ? 5.16 5.797 -4.855 1 98.25 66 SER B C 1
ATOM 1392 O O . SER B 1 66 ? 5.836 6.324 -5.742 1 98.25 66 SER B O 1
ATOM 1394 N N . GLU B 1 67 ? 5.688 5.484 -3.668 1 98.25 67 GLU B N 1
ATOM 1395 C CA . GLU B 1 67 ? 7.102 5.727 -3.402 1 98.25 67 GLU B CA 1
ATOM 1396 C C . GLU B 1 67 ? 7.988 4.895 -4.328 1 98.25 67 GLU B C 1
ATOM 1398 O O . GLU B 1 67 ? 8.984 5.395 -4.852 1 98.25 67 GLU B O 1
ATOM 1403 N N . VAL B 1 68 ? 7.625 3.592 -4.492 1 98.25 68 VAL B N 1
ATOM 1404 C CA . VAL B 1 68 ? 8.391 2.73 -5.387 1 98.25 68 VAL B CA 1
ATOM 1405 C C . VAL B 1 68 ? 8.359 3.301 -6.805 1 98.25 68 VAL B C 1
ATOM 1407 O O . VAL B 1 68 ? 9.391 3.334 -7.484 1 98.25 68 VAL B O 1
ATOM 1410 N N . MET B 1 69 ? 7.254 3.766 -7.188 1 97.31 69 MET 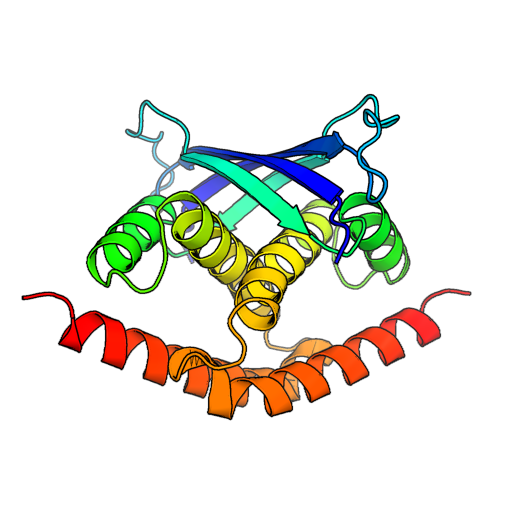B N 1
ATOM 1411 C CA . MET B 1 69 ? 7.117 4.363 -8.516 1 97.31 69 MET B CA 1
ATOM 1412 C C . MET B 1 69 ? 7.98 5.613 -8.641 1 97.31 69 MET B C 1
ATOM 1414 O O . MET B 1 69 ? 8.68 5.793 -9.633 1 97.31 69 MET B O 1
ATOM 1418 N N . LEU B 1 70 ? 7.926 6.461 -7.617 1 95.94 70 LEU B N 1
ATOM 1419 C CA . LEU B 1 70 ? 8.688 7.703 -7.641 1 95.94 70 LEU B CA 1
ATOM 1420 C C . LEU B 1 70 ? 10.188 7.426 -7.668 1 95.94 70 LEU B C 1
ATOM 1422 O O . LEU B 1 70 ? 10.938 8.133 -8.336 1 95.94 70 LEU B O 1
ATOM 1426 N N . GLU B 1 71 ? 10.617 6.434 -7.012 1 96 71 GLU B N 1
ATOM 1427 C CA . GLU B 1 71 ? 12.039 6.105 -6.941 1 96 71 GLU B CA 1
ATOM 1428 C C . GLU B 1 71 ? 12.492 5.355 -8.188 1 96 71 GLU B C 1
ATOM 1430 O O . GLU B 1 71 ? 13.688 5.129 -8.383 1 96 71 GLU B O 1
ATOM 1435 N N . ASN B 1 72 ? 11.57 4.914 -8.945 1 96.31 72 ASN B N 1
ATOM 1436 C CA . ASN B 1 72 ? 11.859 4.148 -10.156 1 96.31 72 ASN B CA 1
ATOM 1437 C C . ASN B 1 72 ? 11.117 4.711 -11.367 1 96.31 72 ASN B C 1
ATOM 1439 O O . ASN B 1 72 ? 10.547 3.953 -12.156 1 96.31 72 ASN B O 1
ATOM 1443 N N . ARG B 1 73 ? 11.055 5.992 -11.422 1 92.94 73 ARG B N 1
ATOM 1444 C CA . ARG B 1 73 ? 10.234 6.695 -12.406 1 92.94 73 ARG B CA 1
ATOM 1445 C C . ARG B 1 73 ? 10.664 6.355 -13.828 1 92.94 73 ARG B C 1
ATOM 1447 O O . ARG B 1 73 ? 9.875 6.461 -14.766 1 92.94 73 ARG B O 1
ATOM 1454 N N . ASP B 1 74 ? 11.914 5.895 -14.062 1 93.5 74 ASP B N 1
ATOM 1455 C CA . ASP B 1 74 ? 12.43 5.602 -15.398 1 93.5 74 ASP B CA 1
ATOM 1456 C C . ASP B 1 74 ? 12.148 4.152 -15.789 1 93.5 74 ASP B C 1
ATOM 1458 O O . ASP B 1 74 ? 12.406 3.748 -16.922 1 93.5 74 ASP B O 1
ATOM 1462 N N . HIS B 1 75 ? 11.68 3.408 -14.852 1 94.38 75 HIS B N 1
ATOM 1463 C CA . HIS B 1 75 ? 11.32 2.035 -15.195 1 94.38 75 HIS B CA 1
ATOM 1464 C C . HIS B 1 75 ? 10.18 1.997 -16.203 1 94.38 75 HIS B C 1
ATOM 1466 O O . HIS B 1 75 ? 9.172 2.688 -16.031 1 94.38 75 HIS B O 1
ATOM 1472 N N . PRO B 1 76 ? 10.258 1.145 -17.203 1 93.81 76 PRO B N 1
ATOM 1473 C CA . PRO B 1 76 ? 9.242 1.104 -18.25 1 93.81 76 PRO B CA 1
ATOM 1474 C C . PRO B 1 76 ? 7.844 0.809 -17.719 1 93.81 76 PRO B C 1
ATOM 1476 O O . PRO B 1 76 ? 6.852 1.264 -18.281 1 93.81 76 PRO B O 1
ATOM 1479 N N . LEU B 1 77 ? 7.844 0.164 -16.656 1 95.12 77 LEU B N 1
ATOM 1480 C CA . LEU B 1 77 ? 6.578 -0.206 -16.031 1 95.12 77 LEU B CA 1
ATOM 1481 C C . LEU B 1 77 ? 5.773 1.034 -15.656 1 95.12 77 LEU B C 1
ATOM 1483 O O . LEU B 1 77 ? 4.543 1.013 -15.695 1 95.12 77 LEU B O 1
ATOM 1487 N N . PHE B 1 78 ? 6.445 2.104 -15.328 1 97.44 78 PHE B N 1
ATOM 1488 C CA . PHE B 1 78 ? 5.75 3.23 -14.719 1 97.44 78 PHE B CA 1
ATOM 1489 C C . PHE B 1 78 ? 5.629 4.391 -15.703 1 97.44 78 PHE B C 1
ATOM 1491 O O . PHE B 1 78 ? 4.871 5.332 -15.461 1 97.44 78 PHE B O 1
ATOM 1498 N N . GLN B 1 79 ? 6.281 4.355 -16.781 1 93.44 79 GLN B N 1
ATOM 1499 C CA . GLN B 1 79 ? 6.453 5.5 -17.672 1 93.44 79 GLN B CA 1
ATOM 1500 C C . GLN B 1 79 ? 5.102 6.043 -18.141 1 93.44 79 GLN B C 1
ATOM 1502 O O . GLN B 1 79 ? 4.844 7.242 -18.047 1 93.44 79 GLN B O 1
ATOM 1507 N N . GLU B 1 80 ? 4.254 5.191 -18.609 1 93.31 80 GLU B N 1
ATOM 1508 C CA . GLU B 1 80 ? 2.957 5.629 -19.125 1 93.31 80 GLU B CA 1
ATOM 1509 C C . GLU B 1 80 ? 1.976 5.887 -17.984 1 93.31 80 GLU B C 1
ATOM 1511 O O . GLU B 1 80 ? 0.955 6.551 -18.172 1 93.31 80 GLU B O 1
ATOM 1516 N N . PHE B 1 81 ? 2.279 5.418 -16.844 1 97.56 81 PHE B N 1
ATOM 1517 C CA . PHE B 1 81 ? 1.332 5.445 -15.742 1 97.56 81 PHE B CA 1
ATOM 1518 C C . PHE B 1 81 ? 1.537 6.691 -14.883 1 97.56 81 PHE B C 1
ATOM 1520 O O . PHE B 1 81 ? 0.594 7.188 -14.266 1 97.56 81 PHE B O 1
ATOM 1527 N N . LEU B 1 82 ? 2.689 7.234 -14.883 1 97.31 82 LEU B N 1
ATOM 1528 C CA . LEU B 1 82 ? 3.074 8.32 -13.992 1 97.31 82 LEU B CA 1
ATOM 1529 C C . LEU B 1 82 ? 2.17 9.531 -14.188 1 97.31 82 LEU B C 1
ATOM 1531 O O . LEU B 1 82 ? 1.634 10.078 -13.227 1 97.31 82 LEU B O 1
ATOM 1535 N N . PRO B 1 83 ? 1.938 9.914 -15.43 1 96.62 83 PRO B N 1
ATOM 1536 C CA . PRO B 1 83 ? 1.06 11.07 -15.609 1 96.62 83 PRO B CA 1
ATOM 1537 C C . PRO B 1 83 ? -0.366 10.812 -15.133 1 96.62 83 PRO B C 1
ATOM 1539 O O . PRO B 1 83 ? -1.018 11.719 -14.602 1 96.62 83 PRO B O 1
ATOM 1542 N N . GLN B 1 84 ? -0.869 9.656 -15.391 1 97.56 84 GLN B N 1
ATOM 1543 C CA . GLN B 1 84 ? -2.207 9.289 -14.93 1 97.56 84 GLN B CA 1
ATOM 1544 C C . GLN B 1 84 ? -2.283 9.281 -13.406 1 97.56 84 GLN B C 1
ATOM 1546 O O . GLN B 1 84 ? -3.264 9.75 -12.828 1 97.56 84 GLN B O 1
ATOM 1551 N N . PHE B 1 85 ? -1.268 8.766 -12.773 1 98.19 85 PHE B N 1
ATOM 1552 C CA . PHE B 1 85 ? -1.209 8.75 -11.312 1 98.19 85 PHE B CA 1
ATOM 1553 C C . PHE B 1 85 ? -1.113 10.164 -10.766 1 98.19 85 PHE B C 1
ATOM 1555 O O . PHE B 1 85 ? -1.709 10.477 -9.727 1 98.19 85 PHE B O 1
ATOM 1562 N N . GLY B 1 86 ? -0.369 10.961 -11.453 1 97.88 86 GLY B N 1
ATOM 1563 C CA . GLY B 1 86 ? -0.297 12.359 -11.07 1 97.88 86 GLY B CA 1
ATOM 1564 C C . GLY B 1 86 ? -1.649 13.047 -11.07 1 97.88 86 GLY B C 1
ATOM 1565 O O . GLY B 1 86 ? -1.961 13.812 -10.156 1 97.88 86 GLY B O 1
ATOM 1566 N N . GLN B 1 87 ? -2.41 12.789 -12.07 1 97.25 87 GLN B N 1
ATOM 1567 C CA . GLN B 1 87 ? -3.752 13.359 -12.141 1 97.25 87 GLN B CA 1
ATOM 1568 C C . GLN B 1 87 ? -4.617 12.859 -10.984 1 97.25 87 GLN B C 1
ATOM 1570 O O . GLN B 1 87 ? -5.391 13.625 -10.406 1 97.25 87 GLN B O 1
ATOM 1575 N N . PHE B 1 88 ? -4.527 11.648 -10.688 1 97.94 88 PHE B N 1
ATOM 1576 C CA . PHE B 1 88 ? -5.254 11.086 -9.555 1 97.94 88 PHE B CA 1
ATOM 1577 C C . PHE B 1 88 ? -4.863 11.781 -8.258 1 97.94 88 PHE B C 1
ATOM 1579 O O . PHE B 1 88 ? -5.723 12.125 -7.445 1 97.94 88 PHE B O 1
ATOM 1586 N N . MET B 1 89 ? -3.564 11.984 -8.062 1 97.62 89 MET B N 1
ATOM 1587 C CA . MET B 1 89 ? -3.084 12.633 -6.844 1 97.62 89 MET B CA 1
ATOM 1588 C C . MET B 1 89 ? -3.602 14.062 -6.75 1 97.62 89 MET B C 1
ATOM 1590 O O . MET B 1 89 ? -3.967 14.531 -5.668 1 97.62 89 MET B O 1
ATOM 1594 N N . LYS B 1 90 ? -3.604 14.703 -7.863 1 96.88 90 LYS B N 1
ATOM 1595 C CA . LYS B 1 90 ? -4.141 16.062 -7.887 1 96.88 90 LYS B CA 1
ATOM 1596 C C . LYS B 1 90 ? -5.602 16.078 -7.445 1 96.88 90 LYS B C 1
ATOM 1598 O O . LYS B 1 90 ? -6.004 16.922 -6.645 1 96.88 90 LYS B O 1
ATOM 1603 N N . ASN B 1 91 ? -6.336 15.203 -7.988 1 96.06 91 ASN B N 1
ATOM 1604 C CA . ASN B 1 91 ? -7.742 15.086 -7.613 1 96.06 91 ASN B CA 1
ATOM 1605 C C . ASN B 1 91 ? -7.902 14.758 -6.133 1 96.06 91 ASN B C 1
ATOM 1607 O O . ASN B 1 91 ? -8.758 15.336 -5.453 1 96.06 91 ASN B O 1
ATOM 1611 N N . LEU B 1 92 ? -7.16 13.852 -5.629 1 97 92 LEU B N 1
ATOM 1612 C CA . LEU B 1 92 ? -7.215 13.461 -4.223 1 97 92 LEU B CA 1
ATOM 1613 C C . LEU B 1 92 ? -6.926 14.664 -3.322 1 97 92 LEU B C 1
ATOM 1615 O O . LEU B 1 92 ? -7.672 14.922 -2.373 1 97 92 LEU B O 1
ATOM 1619 N N . LYS B 1 93 ? -5.832 15.312 -3.621 1 96.19 93 LYS B N 1
ATOM 1620 C CA . LYS B 1 93 ? -5.449 16.469 -2.812 1 96.19 93 LYS B CA 1
ATOM 1621 C C . LYS B 1 93 ? -6.535 17.547 -2.836 1 96.19 93 LYS B C 1
ATOM 1623 O O . LYS B 1 93 ? -6.797 18.188 -1.82 1 96.19 93 LYS B O 1
ATOM 1628 N N . GLN B 1 94 ? -7.16 17.688 -3.945 1 94.06 94 GLN B N 1
ATOM 1629 C CA . GLN B 1 94 ? -8.234 18.656 -4.066 1 94.06 94 GLN B CA 1
ATOM 1630 C C . GLN B 1 94 ? -9.422 18.281 -3.188 1 94.06 94 GLN B C 1
ATOM 1632 O O . GLN B 1 94 ? -10.023 19.141 -2.539 1 94.06 94 GLN B O 1
ATOM 1637 N N . GLN B 1 95 ? -9.711 17.094 -3.178 1 91.88 95 GLN B N 1
ATOM 1638 C CA . GLN B 1 95 ? -10.836 16.625 -2.383 1 91.88 95 GLN B CA 1
ATOM 1639 C C . GLN B 1 95 ? -10.531 16.703 -0.89 1 91.88 95 GLN B C 1
ATOM 1641 O O . GLN B 1 95 ? -11.43 16.969 -0.083 1 91.88 95 GLN B O 1
ATOM 1646 N N . VAL B 1 96 ? -9.359 16.359 -0.502 1 92.81 96 VAL B N 1
ATOM 1647 C CA . VAL B 1 96 ? -8.953 16.438 0.897 1 92.81 96 VAL B CA 1
ATOM 1648 C C . VAL B 1 96 ? -9.039 17.891 1.378 1 92.81 96 VAL B C 1
ATOM 1650 O O . VAL B 1 96 ? -9.492 18.156 2.496 1 92.81 96 VAL B O 1
ATOM 1653 N N . LYS B 1 97 ? -8.648 18.812 0.595 1 87.38 97 LYS B N 1
ATOM 1654 C CA . LYS B 1 97 ? -8.688 20.234 0.945 1 87.38 97 LYS B CA 1
ATOM 1655 C C . LYS B 1 97 ? -10.125 20.719 1.089 1 87.38 97 LYS B C 1
ATOM 1657 O O . LYS B 1 97 ? -10.414 21.562 1.938 1 87.38 97 LYS B O 1
ATOM 1662 N N . THR B 1 98 ? -10.953 20.203 0.294 1 81.38 98 THR B N 1
ATOM 1663 C CA . THR B 1 98 ? -12.344 20.641 0.319 1 81.38 98 THR B CA 1
ATOM 1664 C C . THR B 1 98 ? -13.062 20.078 1.544 1 81.38 98 THR B C 1
ATOM 1666 O O . THR B 1 98 ? -14.055 20.656 2.002 1 81.38 98 THR B O 1
ATOM 1669 N N . GLN B 1 99 ? -12.648 18.984 2.033 1 70.25 99 GLN B N 1
ATOM 1670 C CA . GLN B 1 99 ? -13.312 18.359 3.168 1 70.25 99 GLN B CA 1
ATOM 1671 C C . GLN B 1 99 ? -12.75 18.859 4.488 1 70.25 99 GLN B C 1
ATOM 1673 O O . GLN B 1 99 ? -13.43 18.812 5.52 1 70.25 99 GLN B O 1
ATOM 1678 N N . SER B 1 100 ? -11.453 19.234 4.562 1 59.59 100 SER B N 1
ATOM 1679 C CA . SER B 1 100 ? -10.883 19.75 5.805 1 59.59 100 SER B CA 1
ATOM 1680 C C . SER B 1 100 ? -11.391 21.156 6.102 1 59.59 100 SER B C 1
ATOM 1682 O O . SER B 1 100 ? -11.352 22.031 5.23 1 59.59 100 SER B O 1
ATOM 1684 N N . PRO B 1 101 ? -12.172 21.438 7.188 1 53.84 101 PRO B N 1
ATOM 1685 C CA . PRO B 1 101 ? -12.672 22.781 7.5 1 53.84 101 PRO B CA 1
ATOM 1686 C C . PRO B 1 101 ? -11.547 23.812 7.629 1 53.84 101 PRO B C 1
ATOM 1688 O O . PRO B 1 101 ? -10.414 23.453 7.941 1 53.84 101 PRO B O 1
#

Sequence (202 aa):
MKQHQYHVTVQHLKDAKGEVSTYTERLEFYTGNHDDIFEIVEKLKNAEFFDDQTTKSFAVGLKLFSEVMLENRDHPLFQEFLPQFGQFMKNLKQQVKTQSPMKQHQYHVTVQHLKDAKGEVSTYTERLEFYTGNHDDIFEIVEKLKNAEFFDDQTTKSFAVGLKLFSEVMLENRDHPLFQEFLPQFGQFMKNLKQQVKTQSP

Nearest PDB structures (foldseek):
  3cjl-assembly1_B  TM=9.038E-01  e=3.206E-06  Pectobacterium atrosepticum SCRI1043
  4v5a-assembly2_D1  TM=3.725E-01  e=6.025E+00  Thermus thermophilus HB8
  8hey-assembly1_C  TM=2.049E-01  e=1.630E+00  Human betaherpesvirus 5
  6w2e-assembly1_O  TM=2.708E-01  e=9.521E+00  Human herpesvirus 4 strain B95-8
  3cjl-assembly1_B  TM=9.038E-01  e=3.067E-06  Pectobacterium atrosepticum SCRI1043

Organism: Acinetobacter baumannii (strain ATCC 19606 / DSM 30007 / JCM 6841 / CCUG 19606 / CIP 70.34 / NBRC 109757 / NCIMB 12457 / NCTC 12156 / 81) (NCBI:txid575584)

pLDDT: mean 95.56, std 7.39, range [53.69, 98.94]

Foldseek 3Di:
DDWDKDKDWADDAADPVRHGDPDPDIDIDMDTFRDDLVVQLVLQVQLVPDDNVVSSVVSVVVRVVVRVCVVPVVPPVCVVPVVVVVVVVVVVVVSSVVRHD/DDWDKDKDWADDAADPVRHGDPDPDIDIDMDTFRDDLVVQLVLQVQLVPDDNVVSSVVSVVVRVVVRVCVVPVVPPVCVVPVVVVVVVVVVVVVSSVVRRD

Solvent-accessible surface area (backbone atoms only — not comparable to full-atom values): 10795 Å² total; per-residue (Å²): 133,62,37,21,31,34,45,38,38,41,35,67,49,24,35,48,86,67,42,75,41,83,66,88,67,64,49,69,42,57,49,67,28,75,59,61,63,68,59,51,32,54,55,50,52,59,36,58,81,52,57,71,46,55,34,43,38,31,43,52,10,44,51,37,26,49,38,51,43,66,78,38,50,81,38,76,86,35,53,81,41,48,64,59,51,49,52,47,50,53,52,50,54,50,51,38,58,71,48,44,130,132,62,38,21,32,33,43,38,39,41,34,64,48,25,35,50,85,65,42,74,41,83,67,87,66,64,49,68,42,57,50,66,28,77,59,60,63,68,59,49,31,53,56,49,52,60,35,57,82,52,57,71,46,56,33,45,39,32,42,52,8,44,50,36,27,48,38,52,43,64,77,38,52,82,40,77,85,35,52,81,41,48,64,58,50,48,52,48,49,52,51,49,54,52,50,40,58,71,48,45,130

Radius of gyration: 16.38 Å; Cα contacts (8 Å, |Δi|>4): 316; chains: 2; bounding box: 36×44×40 Å

InterPro domains:
  IPR024476 Protein of unknown function DUF3861 [PF12977] (4-94)
  IPR038194 DUF3861 domain superfamily [G3DSA:3.10.20.850] (1-95)